Protein 4JHT (pdb70)

GO terms:
  GO:0008198 ferrous iron binding (F, IDA)
  GO:0042245 RNA repair (P, IDA)
  GO:0035515 oxidative RNA demethylase activity (F, IDA)
  GO:0035516 broad specificity oxidative DNA demethylase activity (F, IDA)
  GO:0006307 DNA alkylation repair (P, IDA)
  GO:0005829 cytosol (C, IC)
  GO:0006281 DNA repair (P, IMP)
  GO:0072702 response to methyl methanesulfonate (P, IMP)
  GO:0005515 protein binding (F, IPI)
  GO:0051213 dioxygenase activity (F, IDA)
  GO:0070989 oxidative demethylation (P, IDA)

CATH classification: 2.60.120.590

Organism: Escherichia coli (strain K12) (NCBI:txid83333)

Secondary structure (DSSP, 8-state):
--STTEEEETTTTTTTHHHHHHHHHHHHHHS--B-PBPTTSPBPSSEEEEEESBEEEEETTEEEEESB-TTTSSBPPPPPHHHHHHHHHHHHHTT-TT---SEEEEEEE-TT--EEEE----SS-TTS-EEEEEEES-EEEEE--SSTTSPPEEEEE-TT-EEEE-GGGGG--EEEPPPPP--BTTTBS-EEEEEEE----

Solvent-accessible surface area: 9724 Å² total; per-residue (Å²): 180,64,9,53,36,23,47,50,36,148,143,53,0,85,148,27,0,100,69,0,15,130,22,0,84,78,2,20,88,95,1,54,31,33,94,9,74,38,66,68,54,175,85,29,52,0,6,6,0,0,0,6,126,19,0,24,3,36,79,201,164,26,91,63,32,22,62,68,0,65,96,41,119,138,92,8,10,86,43,19,156,19,0,94,73,2,1,75,110,0,0,71,68,19,54,59,84,120,10,134,26,37,0,0,8,0,7,89,2,53,73,43,3,92,26,90,30,61,47,15,81,66,9,82,57,60,202,14,4,12,0,9,0,2,0,1,7,59,3,69,17,28,6,10,10,87,76,139,100,45,116,68,78,133,25,82,4,85,17,0,2,0,1,0,23,0,46,88,4,9,49,17,46,32,1,11,39,84,6,173,69,40,142,27,95,66,12,100,81,9,2,21,9,0,17,0,12,50,7,32,165

Foldseek 3Di:
DQFVFKDKDALLCVVVQLVVVVVVVVQCVQVNWDFAAALVGHTAQKTKDKAFQWEWHDDPSHIAIDQARPVRRHGRHHDDPSRQVSVQVVCVVSPNNPQDFRMKMKIKAFAQGKWDWDAPDRAPDLQRWKKKAKAWAKWKKWWAFLDPPGDIDIDIHDHNMMMTQHDRSNGITMMIGGGHFDQDPNPGTIMMMMITDRRDD

Sequence (201 aa):
PLAAGAVILRRFAFNAAEQLIRDINDVASQSPFRQMVTPGGYTMSVAMTNCGHHLGWTTTHRQGYLYSPIDPQTNKPWPAMMPQSFHNNLCQRAATAAGYPDFQPDACLINRYYAPGAKLLSSLHQDKDEPDLRAPIVSSVSLGLPAIFQFGGLKRNDPLLKRLLLEHGDVVVWGGESRLFYHGIQPLKAGFHPLTIDCRYNNLTFRQAGK

Nearest PDB structures (foldseek):
  3bkz-assembly1_A  TM=9.898E-01  e=4.745E-41  Esch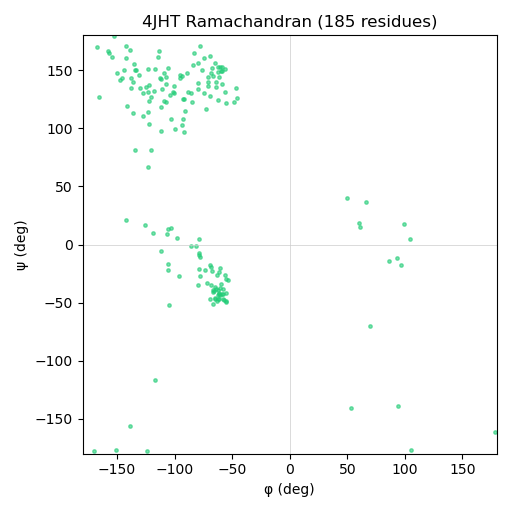erichia coli K-12
  2fdf-assembly1_A  TM=9.921E-01  e=2.508E-40  Escherichia coli K-12
  4zhn-assembly1_A  TM=9.905E-01  e=2.368E-40  Escherichia coli K-12
  4nih-assembly1_A  TM=9.804E-01  e=4.994E-4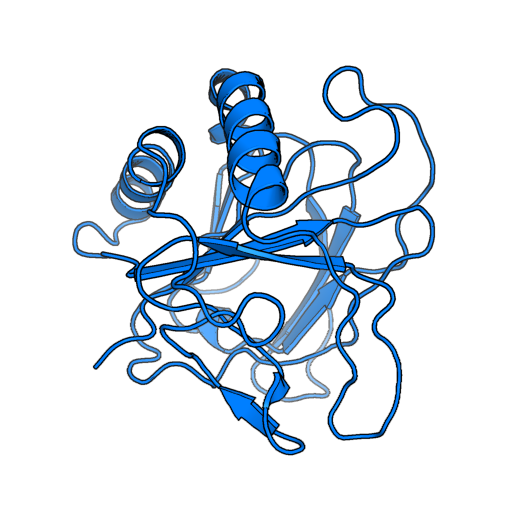0  Escherichia coli
  3khc-assembly1_B  TM=9.883E-01  e=1.766E-39  Escherichia coli K-12

InterPro domains:
  IPR004574 Alkylated DNA repair protein AlkB [PTHR16557] (78-190)
  IPR004574 Al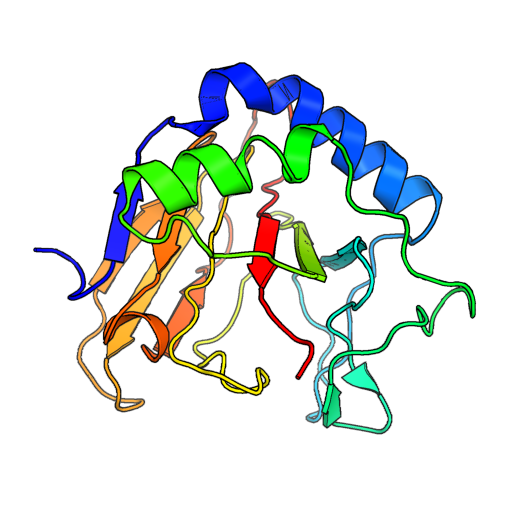kylated DNA repair protein AlkB [TIGR00568] (22-189)
  IPR005123 Oxoglutarate/iron-dependent dioxygenase domain [PS51471] (113-213)
  IPR027450 Alpha-ketoglutarate-dependent dioxygenase AlkB-like [PF13532] (18-210)
  IPR037151 Alpha-ketoglutarate-dependent dioxygenase AlkB-like superfamily [G3DSA:2.60.120.590] (11-216)

Structure (mmCIF, N/CA/C/O backbone):
data_4JHT
#
_entry.id   4JHT
#
_cell.length_a   36.839
_cell.length_b   38.848
_cell.length_c   40.450
_cell.angle_alpha   77.620
_cell.angle_beta   75.010
_cell.angle_gamma   66.100
#
_symmetry.space_group_name_H-M   'P 1'
#
loop_
_entity.id
_entity.type
_entity.pdbx_description
1 polymer 'Alpha-ketoglutarate-dependent dioxygenase AlkB'
2 non-polymer '8-hydroxyquinoline-5-carboxylic acid'
3 non-polymer 'MANGANESE (II) ION'
4 non-polymer 'ACETATE ION'
5 non-polymer 'DIMETHYL SULFOXIDE'
6 water water
#
loop_
_atom_site.group_PDB
_atom_site.id
_atom_site.type_symbol
_atom_site.label_atom_id
_atom_site.label_alt_id
_atom_site.label_comp_id
_atom_site.label_asym_id
_atom_site.label_entity_id
_atom_site.label_seq_id
_atom_site.pdbx_PDB_ins_code
_atom_site.Cartn_x
_atom_site.Cartn_y
_atom_site.Cartn_z
_atom_site.occupancy
_atom_site.B_iso_or_equiv
_atom_site.auth_seq_id
_atom_site.auth_comp_id
_atom_site.auth_asym_id
_atom_site.auth_atom_id
_atom_site.pdbx_PDB_model_num
ATOM 1 N N . PRO A 1 4 ? -4.085 21.165 7.967 1.00 45.55 14 PRO A N 1
ATOM 2 C CA . PRO A 1 4 ? -3.342 19.908 8.141 1.00 46.07 14 PRO A CA 1
ATOM 3 C C . PRO A 1 4 ? -4.276 18.687 8.131 1.00 41.00 14 PRO A C 1
ATOM 4 O O . PRO A 1 4 ? -4.918 18.391 9.142 1.00 44.39 14 PRO A O 1
ATOM 8 N N . LEU A 1 5 ? -4.340 17.994 6.993 1.00 38.34 15 LEU A N 1
ATOM 9 C CA . LEU A 1 5 ? -5.376 16.980 6.753 1.00 35.59 15 LEU A CA 1
ATOM 10 C C . LEU A 1 5 ? -5.290 15.797 7.720 1.00 34.67 15 LEU A C 1
ATOM 11 O O . LEU A 1 5 ? -6.293 15.382 8.313 1.00 30.16 15 LEU A O 1
ATOM 13 N N . ALA A 1 6 ? -4.086 15.262 7.872 1.00 33.71 16 ALA A N 1
ATOM 14 C CA . ALA A 1 6 ? -3.835 14.167 8.802 1.00 28.05 16 ALA A CA 1
ATOM 15 C C . ALA A 1 6 ? -2.478 14.417 9.439 1.00 24.87 16 ALA A C 1
ATOM 16 O O . ALA A 1 6 ? -1.483 14.486 8.732 1.00 25.01 16 ALA A O 1
ATOM 18 N N . ALA A 1 7 ? -2.452 14.568 10.761 1.00 23.68 17 ALA A N 1
ATOM 19 C CA . ALA A 1 7 ? -1.230 14.905 11.493 1.00 22.09 17 ALA A CA 1
ATOM 20 C C . ALA A 1 7 ? -0.129 13.897 11.198 1.00 20.86 17 ALA A C 1
ATOM 21 O O . ALA A 1 7 ? -0.288 12.705 11.455 1.00 21.71 17 ALA A O 1
ATOM 23 N N . GLY A 1 8 ? 0.996 14.367 10.680 1.00 21.35 18 GLY A N 1
ATOM 24 C CA . GLY A 1 8 ? 2.094 13.471 10.365 1.00 21.53 18 GLY A CA 1
ATOM 25 C C . GLY A 1 8 ? 2.124 13.048 8.922 1.00 18.22 18 GLY A C 1
ATOM 26 O O . GLY A 1 8 ? 3.126 12.494 8.448 1.00 19.73 18 GLY A O 1
ATOM 27 N N . ALA A 1 9 ? 1.022 13.207 8.206 1.00 18.26 19 ALA A N 1
ATOM 28 C CA . ALA A 1 9 ? 0.990 12.772 6.815 1.00 17.83 19 ALA A CA 1
ATOM 29 C C . ALA A 1 9 ? 1.451 13.877 5.891 1.00 16.09 19 ALA A C 1
ATOM 30 O O . ALA A 1 9 ? 1.225 15.071 6.155 1.00 18.78 19 ALA A O 1
ATOM 32 N N . VAL A 1 10 ? 2.085 13.480 4.801 1.00 14.61 20 VAL A N 1
ATOM 33 C CA . VAL A 1 10 ? 2.558 14.419 3.801 1.00 15.68 20 VAL A CA 1
ATOM 34 C C . VAL A 1 10 ? 2.028 13.954 2.454 1.00 14.12 20 VAL A C 1
ATOM 35 O O . VAL A 1 10 ? 2.393 12.892 1.954 1.00 14.76 20 VAL A O 1
ATOM 39 N N . ILE A 1 11 ? 1.092 14.703 1.889 1.00 14.14 21 ILE A N 1
ATOM 40 C CA . ILE A 1 11 ? 0.523 14.394 0.594 1.00 14.59 21 ILE A CA 1
ATOM 41 C C . ILE A 1 11 ? 1.315 15.104 -0.489 1.00 12.68 21 ILE A C 1
ATOM 42 O O . ILE A 1 11 ? 1.477 16.315 -0.428 1.00 15.17 21 ILE A O 1
ATOM 47 N N . LEU A 1 12 ? 1.804 14.343 -1.454 1.00 13.20 22 LEU A N 1
ATOM 48 C CA . LEU A 1 12 ? 2.628 14.836 -2.566 1.00 13.68 22 LEU A CA 1
ATOM 49 C C . LEU A 1 12 ? 1.909 14.516 -3.877 1.00 11.75 22 LEU A C 1
ATOM 50 O O . LEU A 1 12 ? 2.139 13.490 -4.513 1.00 11.86 22 LEU A O 1
ATOM 55 N N . ARG A 1 13 ? 0.948 15.355 -4.245 1.00 13.49 23 ARG A N 1
ATOM 56 C CA . ARG A 1 13 ? 0.123 15.079 -5.429 1.00 12.94 23 ARG A CA 1
ATOM 57 C C . ARG A 1 13 ? 1.002 15.087 -6.677 1.00 12.45 23 ARG A C 1
ATOM 58 O O . ARG A 1 13 ? 1.881 15.924 -6.828 1.00 14.21 23 ARG A O 1
ATOM 66 N N . ARG A 1 14 ? 0.774 14.098 -7.531 1.00 12.26 24 ARG A N 1
ATOM 67 C CA . ARG A 1 14 ? 1.484 13.922 -8.800 1.00 13.27 24 ARG A CA 1
ATOM 68 C C . ARG A 1 14 ? 2.989 13.728 -8.668 1.00 13.68 24 ARG A C 1
ATOM 69 O O . ARG A 1 14 ? 3.708 13.806 -9.663 1.00 14.84 24 ARG A O 1
ATOM 77 N N . PHE A 1 15 ? 3.479 13.424 -7.475 1.00 12.06 25 PHE A N 1
ATOM 78 C CA . PHE A 1 15 ? 4.925 13.265 -7.275 1.00 12.78 25 PHE A CA 1
ATOM 79 C C . PHE A 1 15 ? 5.504 12.158 -8.157 1.00 13.35 25 PHE A C 1
ATOM 80 O O . PHE A 1 15 ? 6.659 12.244 -8.596 1.00 15.23 25 PHE A O 1
ATOM 88 N N . ALA A 1 16 ? 4.732 11.116 -8.400 1.00 12.51 26 ALA A N 1
ATOM 89 C CA . ALA A 1 16 ? 5.180 9.953 -9.170 1.00 13.00 26 ALA A CA 1
ATOM 90 C C . ALA A 1 16 ? 4.617 9.983 -10.593 1.00 13.67 26 ALA A C 1
ATOM 91 O O . ALA A 1 16 ? 4.667 8.972 -11.287 1.00 14.69 26 ALA A O 1
ATOM 93 N N . PHE A 1 17 ? 4.076 11.109 -11.043 1.00 13.65 27 PHE A N 1
ATOM 94 C CA . PHE A 1 17 ? 3.450 11.150 -12.361 1.00 14.23 27 PHE A CA 1
ATOM 95 C C . PHE A 1 17 ? 4.462 10.830 -13.462 1.00 16.92 27 PHE A C 1
ATOM 96 O O . PHE A 1 17 ? 4.194 10.017 -14.353 1.00 17.16 27 PHE A O 1
ATOM 104 N N . ASN A 1 18 ? 5.631 11.442 -13.409 1.00 15.79 28 ASN A N 1
ATOM 105 C CA . ASN A 1 18 ? 6.611 11.188 -14.453 1.00 19.24 28 ASN A CA 1
ATOM 106 C C . ASN A 1 18 ? 7.160 9.762 -14.401 1.00 18.56 28 ASN A C 1
ATOM 107 O O . ASN A 1 18 ? 7.442 9.161 -15.449 1.00 21.64 28 ASN A O 1
ATOM 112 N N . ALA A 1 19 ? 7.302 9.212 -13.207 1.00 16.16 29 ALA A N 1
ATOM 113 C CA . ALA A 1 19 ? 7.831 7.855 -13.037 1.00 15.34 29 ALA A CA 1
ATOM 114 C C . ALA A 1 19 ? 6.828 6.747 -13.311 1.00 14.33 29 ALA A C 1
ATOM 115 O O . ALA A 1 19 ? 7.197 5.570 -13.380 1.00 15.08 29 ALA A O 1
ATOM 117 N N . ALA A 1 20 ? 5.558 7.091 -13.496 1.00 14.67 30 ALA A N 1
ATOM 118 C CA . ALA A 1 20 ? 4.501 6.098 -13.475 1.00 14.43 30 ALA A CA 1
ATOM 119 C C . ALA A 1 20 ? 4.638 5.020 -14.540 1.00 14.25 30 ALA A C 1
ATOM 120 O O . ALA A 1 20 ? 4.402 3.846 -14.261 1.00 15.12 30 ALA A O 1
ATOM 122 N N . GLU A 1 21 ? 4.981 5.383 -15.758 1.00 16.12 31 GLU A N 1
ATOM 123 C CA . GLU A 1 21 ? 5.067 4.371 -16.793 1.00 17.95 31 GLU A CA 1
ATOM 124 C C . GLU A 1 21 ? 6.132 3.321 -16.437 1.00 18.10 31 GLU A C 1
ATOM 125 O O . GLU A 1 21 ? 5.909 2.116 -16.593 1.00 16.80 31 GLU A O 1
ATOM 131 N N . GLN A 1 22 ? 7.280 3.757 -15.926 1.00 16.19 32 GLN A N 1
ATOM 132 C CA . GLN A 1 22 ? 8.313 2.816 -15.501 1.00 15.84 32 GLN A CA 1
ATOM 133 C C . GLN A 1 22 ? 7.855 2.000 -14.301 1.00 13.63 32 GLN A C 1
ATOM 134 O O . GLN A 1 22 ? 8.085 0.790 -14.244 1.00 14.65 32 GLN A O 1
ATOM 140 N N . LEU A 1 23 ? 7.180 2.633 -13.349 1.00 13.03 33 LEU A N 1
ATOM 141 C CA . LEU A 1 23 ? 6.701 1.896 -12.197 1.00 12.13 33 LEU A CA 1
ATOM 142 C C . LEU A 1 23 ? 5.765 0.777 -12.625 1.00 13.94 33 LEU A C 1
ATOM 143 O O . LEU A 1 23 ? 5.822 -0.323 -12.102 1.00 12.90 33 LEU A O 1
ATOM 148 N N . ILE A 1 24 ? 4.879 1.067 -13.570 1.00 13.43 34 ILE A N 1
ATOM 149 C CA . ILE A 1 24 ? 3.929 0.069 -14.052 1.00 13.57 34 ILE A CA 1
ATOM 150 C C . ILE A 1 24 ? 4.624 -1.074 -14.795 1.00 14.40 34 ILE A C 1
ATOM 151 O O . ILE A 1 24 ? 4.274 -2.251 -14.630 1.00 15.23 34 ILE A O 1
ATOM 156 N N . ARG A 1 25 ? 5.631 -0.743 -15.571 1.00 14.57 35 ARG A N 1
ATOM 157 C CA . ARG A 1 25 ? 6.428 -1.778 -16.201 1.00 15.71 35 ARG A CA 1
ATOM 158 C C . ARG A 1 25 ? 7.034 -2.698 -15.137 1.00 14.93 35 ARG A C 1
ATOM 159 O O . ARG A 1 25 ? 7.060 -3.923 -15.290 1.00 15.54 35 ARG A O 1
ATOM 167 N N . ASP A 1 26 ? 7.525 -2.112 -14.056 1.00 13.96 36 ASP A N 1
ATOM 168 C CA . ASP A 1 26 ? 8.128 -2.911 -13.001 1.00 13.86 36 ASP A CA 1
ATOM 169 C C . ASP A 1 26 ? 7.097 -3.698 -12.199 1.00 14.04 36 ASP A C 1
ATOM 170 O O . ASP A 1 26 ? 7.390 -4.822 -11.778 1.00 13.79 36 ASP A O 1
ATOM 175 N N . ILE A 1 27 ? 5.896 -3.163 -12.008 1.00 13.01 37 ILE A N 1
ATOM 176 C CA . ILE A 1 27 ? 4.813 -3.958 -11.433 1.00 12.45 37 ILE A CA 1
ATOM 177 C C . ILE A 1 27 ? 4.615 -5.229 -12.276 1.00 13.00 37 ILE A C 1
ATOM 178 O O . ILE A 1 27 ? 4.509 -6.343 -11.755 1.00 13.89 37 ILE A O 1
ATOM 183 N N . ASN A 1 28 ? 4.530 -5.059 -13.587 1.00 14.20 38 ASN A N 1
ATOM 184 C CA . ASN A 1 28 ? 4.294 -6.192 -14.463 1.00 14.64 38 ASN A CA 1
ATOM 185 C C . ASN A 1 28 ? 5.439 -7.179 -14.358 1.00 14.97 38 ASN A C 1
ATOM 186 O O . ASN A 1 28 ? 5.236 -8.394 -14.374 1.00 15.98 38 ASN A O 1
ATOM 191 N N . ASP A 1 29 ? 6.671 -6.693 -14.262 1.00 15.34 39 ASP A N 1
ATOM 192 C CA . ASP A 1 29 ? 7.811 -7.594 -14.125 1.00 15.40 39 ASP A CA 1
ATOM 193 C C . ASP A 1 29 ? 7.743 -8.366 -12.798 1.00 15.84 39 ASP A C 1
ATOM 194 O O . ASP A 1 29 ? 7.956 -9.577 -12.773 1.00 16.34 39 ASP A O 1
ATOM 199 N N . VAL A 1 30 ? 7.459 -7.683 -11.699 1.00 14.92 40 VAL A N 1
ATOM 200 C CA . VAL A 1 30 ? 7.313 -8.347 -10.416 1.00 14.44 40 VAL A CA 1
ATOM 201 C C . VAL A 1 30 ? 6.239 -9.429 -10.488 1.00 14.21 40 VAL A C 1
ATOM 202 O O . VAL A 1 30 ? 6.445 -10.553 -10.042 1.00 15.23 40 VAL A O 1
ATOM 206 N N . ALA A 1 31 ? 5.090 -9.081 -11.047 1.00 14.30 41 ALA A N 1
ATOM 207 C CA . ALA A 1 31 ? 3.952 -9.990 -11.091 1.00 13.82 41 ALA A CA 1
ATOM 208 C C . ALA A 1 31 ? 4.220 -11.187 -11.999 1.00 16.23 41 ALA A C 1
ATOM 209 O O . ALA A 1 31 ? 3.601 -12.236 -11.824 1.00 17.72 41 ALA A O 1
ATOM 211 N N . SER A 1 32 ? 5.142 -11.060 -12.948 1.00 16.35 42 SER A N 1
ATOM 212 C CA . SER A 1 32 ? 5.468 -12.172 -13.825 1.00 19.39 42 SER A CA 1
ATOM 213 C C . SER A 1 32 ? 6.187 -13.265 -13.051 1.00 19.35 42 SER A C 1
ATOM 214 O O . SER A 1 32 ? 6.254 -14.402 -13.504 1.00 21.38 42 SER A O 1
ATOM 217 N N . GLN A 1 33 ? 6.716 -12.925 -11.887 1.00 17.86 43 GLN A N 1
ATOM 218 C CA . GLN A 1 33 ? 7.420 -13.854 -11.031 1.00 18.70 43 GLN A CA 1
ATOM 219 C C . GLN A 1 33 ? 6.592 -14.271 -9.820 1.00 17.97 43 GLN A C 1
ATOM 220 O O . GLN A 1 33 ? 6.442 -15.459 -9.525 1.00 19.74 43 GLN A O 1
ATOM 226 N N . SER A 1 34 ? 6.086 -13.285 -9.094 1.00 16.43 44 SER A N 1
ATOM 227 C CA . SER A 1 34 ? 5.146 -13.510 -7.993 1.00 15.86 44 SER A CA 1
ATOM 228 C C . SER A 1 34 ? 3.803 -12.947 -8.423 1.00 14.35 44 SER A C 1
ATOM 229 O O . SER A 1 34 ? 3.580 -11.754 -8.319 1.00 14.21 44 SER A O 1
ATOM 232 N N . PRO A 1 35 ? 2.905 -13.804 -8.913 1.00 15.20 45 PRO A N 1
ATOM 233 C CA . PRO A 1 35 ? 1.670 -13.274 -9.493 1.00 15.82 45 PRO A CA 1
ATOM 234 C C . PRO A 1 35 ? 0.772 -12.572 -8.476 1.00 14.10 45 PRO A C 1
ATOM 235 O O . PRO A 1 35 ? 0.771 -12.877 -7.279 1.00 16.03 45 PRO A O 1
ATOM 239 N N . PHE A 1 36 ? -0.066 -11.686 -8.983 1.00 14.01 46 PHE A N 1
ATOM 240 C CA . PHE A 1 36 ? -1.155 -11.168 -8.161 1.00 13.81 46 PHE A CA 1
ATOM 241 C C . PHE A 1 36 ? -2.036 -12.310 -7.694 1.00 14.10 46 PHE A C 1
ATOM 242 O O . PHE A 1 36 ? -2.317 -13.224 -8.466 1.00 15.54 46 PHE A O 1
ATOM 250 N N . ARG A 1 37 ? -2.446 -12.279 -6.430 1.00 13.76 47 ARG A N 1
ATOM 251 C CA . ARG A 1 37 ? -3.389 -13.247 -5.915 1.00 14.65 47 ARG A CA 1
ATOM 252 C C . ARG A 1 37 ? -4.293 -12.555 -4.915 1.00 13.43 47 ARG A C 1
ATOM 253 O O . ARG A 1 37 ? -3.927 -11.553 -4.330 1.00 13.47 47 ARG A O 1
ATOM 261 N N . GLN A 1 38 ? -5.513 -13.036 -4.800 1.00 14.64 48 GLN A N 1
ATOM 262 C CA . GLN A 1 38 ? -6.451 -12.529 -3.809 1.00 14.46 48 GLN A CA 1
ATOM 263 C C . GLN A 1 38 ? -6.339 -13.381 -2.578 1.00 15.25 48 GLN A C 1
ATOM 264 O O . GLN A 1 38 ? -6.722 -14.540 -2.591 1.00 16.01 48 GLN A O 1
ATOM 270 N N . MET A 1 39 ? -5.754 -12.803 -1.536 1.00 13.53 49 MET A N 1
ATOM 271 C CA . MET A 1 39 ? -5.516 -13.523 -0.300 1.00 14.36 49 MET A CA 1
ATOM 272 C C . MET A 1 39 ? -6.794 -13.732 0.501 1.00 15.47 49 MET A C 1
ATOM 273 O O . MET A 1 39 ? -7.793 -13.027 0.287 1.00 17.16 49 MET A O 1
ATOM 278 N N . VAL A 1 40 ? -6.760 -14.683 1.411 1.00 15.99 50 VAL A N 1
ATOM 279 C CA . VAL A 1 40 ? -7.879 -14.975 2.258 1.00 17.30 50 VAL A CA 1
ATOM 280 C C . VAL A 1 40 ? -7.620 -14.409 3.640 1.00 25.48 50 VAL A C 1
ATOM 281 O O . VAL A 1 40 ? -6.575 -14.661 4.245 1.00 25.43 50 VAL A O 1
ATOM 285 N N . THR A 1 41 ? -8.582 -13.654 4.147 1.00 21.99 51 THR A N 1
ATOM 286 C CA . THR A 1 41 ? -8.445 -13.056 5.469 1.00 29.39 51 THR A CA 1
ATOM 287 C C . THR A 1 41 ? -8.509 -14.127 6.546 1.00 32.37 51 THR A C 1
ATOM 288 O O . THR A 1 41 ? -8.979 -15.234 6.300 1.00 28.85 51 THR A O 1
ATOM 292 N N . PRO A 1 42 ? -8.040 -13.805 7.758 1.00 32.67 52 PRO A N 1
ATOM 293 C CA . PRO A 1 42 ? -8.170 -14.756 8.867 1.00 39.17 52 PRO A CA 1
ATOM 294 C C . PRO A 1 42 ? -9.613 -15.225 9.076 1.00 39.12 52 PRO A C 1
ATOM 295 O O . PRO A 1 42 ? -9.838 -16.349 9.520 1.00 46.77 52 PRO A O 1
ATOM 299 N N . GLY A 1 43 ? -10.576 -14.369 8.753 1.00 34.25 53 GLY A N 1
ATOM 300 C CA . GLY A 1 43 ? -11.982 -14.713 8.895 1.00 34.59 53 GLY A CA 1
ATOM 301 C C . GLY A 1 43 ? -12.557 -15.595 7.796 1.00 32.93 53 GLY A C 1
ATOM 302 O O . GLY A 1 43 ? -13.703 -16.036 7.885 1.00 35.41 53 GLY A O 1
ATOM 303 N N . GLY A 1 44 ? -11.782 -15.840 6.745 1.00 27.22 54 GLY A N 1
ATOM 304 C CA . GLY A 1 44 ? -12.198 -16.767 5.704 1.00 24.98 54 GLY A CA 1
ATOM 305 C C . GLY A 1 44 ? -12.673 -16.115 4.419 1.00 21.29 54 GLY A C 1
ATOM 306 O O . GLY A 1 44 ? -13.159 -16.812 3.530 1.00 22.92 54 GLY A O 1
ATOM 307 N N . TYR A 1 45 ? -12.576 -14.797 4.321 1.00 22.14 55 TYR A N 1
ATOM 308 C CA . TYR A 1 45 ? -13.069 -14.105 3.135 1.00 21.80 55 TYR A CA 1
ATOM 309 C C . TYR A 1 45 ? -11.971 -13.854 2.124 1.00 18.84 55 TYR A C 1
ATOM 310 O O . TYR A 1 45 ? -10.847 -13.533 2.479 1.00 20.82 55 TYR A O 1
ATOM 319 N N . THR A 1 46 ? -12.301 -13.956 0.844 1.00 17.75 56 THR A N 1
ATOM 320 C CA . THR A 1 46 ? -11.338 -13.680 -0.191 1.00 16.74 56 THR A CA 1
ATOM 321 C C . THR A 1 46 ? -11.349 -12.178 -0.439 1.00 17.41 56 THR A C 1
ATOM 322 O O . THR A 1 46 ? -12.421 -11.610 -0.714 1.00 18.99 56 THR A O 1
ATOM 326 N N . MET A 1 47 ? -10.203 -11.540 -0.294 1.00 14.95 57 MET A N 1
ATOM 327 C CA . MET A 1 47 ? -10.104 -10.113 -0.517 1.00 15.82 57 MET A CA 1
ATOM 328 C C . MET A 1 47 ? -10.463 -9.781 -1.955 1.00 16.11 57 MET A C 1
ATOM 329 O O . MET A 1 47 ? -10.122 -10.513 -2.886 1.00 17.56 57 MET A O 1
ATOM 334 N N . SER A 1 48 ? -11.120 -8.636 -2.149 1.00 14.05 58 SER A N 1
ATOM 335 C CA . SER A 1 48 ? -11.402 -8.170 -3.509 1.00 14.77 58 SER A CA 1
ATOM 336 C C . SER A 1 48 ? -10.178 -7.541 -4.156 1.00 14.16 58 SER A C 1
ATOM 337 O O . SER A 1 48 ? -10.041 -7.539 -5.369 1.00 15.89 58 SER A O 1
ATOM 340 N N . VAL A 1 49 ? -9.274 -7.001 -3.344 1.00 12.88 59 VAL A N 1
ATOM 341 C CA . VAL A 1 49 ? -8.011 -6.471 -3.843 1.00 12.74 59 VAL A CA 1
ATOM 342 C C . VAL A 1 49 ? -7.034 -7.610 -4.079 1.00 12.79 59 VAL A C 1
ATOM 343 O O . VAL A 1 49 ? -6.928 -8.514 -3.250 1.00 15.18 59 VAL A O 1
ATOM 347 N N . ALA A 1 50 ? -6.368 -7.597 -5.222 1.00 12.07 60 ALA A N 1
ATOM 348 C CA . ALA A 1 50 ? -5.329 -8.608 -5.505 1.00 12.55 60 ALA A CA 1
ATOM 349 C C . ALA A 1 50 ? -3.971 -8.033 -5.129 1.00 11.62 60 ALA A C 1
ATOM 350 O O . ALA A 1 50 ? -3.763 -6.821 -5.248 1.00 12.31 60 ALA A O 1
ATOM 352 N N . MET A 1 51 ? -3.056 -8.875 -4.643 1.00 11.71 61 MET A N 1
ATOM 353 C CA . MET A 1 51 ? -1.784 -8.403 -4.107 1.00 11.47 61 MET A CA 1
ATOM 354 C C . MET A 1 51 ? -0.609 -9.235 -4.580 1.00 11.35 61 MET A C 1
ATOM 355 O O . MET A 1 51 ? -0.744 -10.415 -4.915 1.00 12.39 61 MET A O 1
ATOM 360 N N . THR A 1 52 ? 0.544 -8.596 -4.562 1.00 10.94 62 THR A N 1
ATOM 361 C CA . THR A 1 52 ? 1.820 -9.293 -4.592 1.00 11.66 62 THR A CA 1
ATOM 362 C C . THR A 1 52 ? 2.826 -8.405 -3.853 1.00 11.19 62 THR A C 1
ATOM 363 O O . THR A 1 52 ? 2.438 -7.365 -3.299 1.00 10.77 62 THR A O 1
ATOM 367 N N . ASN A 1 53 ? 4.091 -8.796 -3.798 1.00 11.65 63 ASN A N 1
ATOM 368 C CA . ASN A 1 53 ? 5.115 -8.019 -3.112 1.00 11.05 63 ASN A CA 1
ATOM 369 C C . ASN A 1 53 ? 6.416 -8.060 -3.864 1.00 11.69 63 ASN A C 1
ATOM 370 O O . ASN A 1 53 ? 6.691 -9.014 -4.609 1.00 12.33 63 ASN A O 1
ATOM 375 N N . CYS A 1 54 ? 7.276 -7.097 -3.564 1.00 12.21 64 CYS A N 1
ATOM 376 C CA . CYS A 1 54 ? 8.676 -7.187 -3.910 1.00 12.49 64 CYS A CA 1
ATOM 377 C C . CYS A 1 54 ? 9.486 -6.658 -2.737 1.00 12.94 64 CYS A C 1
ATOM 378 O O . CYS A 1 54 ? 8.964 -5.985 -1.844 1.00 14.26 64 CYS A O 1
ATOM 381 N N . GLY A 1 55 ? 10.780 -6.902 -2.782 1.00 14.24 65 GLY A N 1
ATOM 382 C CA . GLY A 1 55 ? 11.659 -6.595 -1.671 1.00 14.79 65 GLY A CA 1
ATOM 383 C C . GLY A 1 55 ? 12.066 -7.849 -0.926 1.00 16.18 65 GLY A C 1
ATOM 384 O O . GLY A 1 55 ? 11.712 -8.976 -1.312 1.00 18.15 65 GLY A O 1
ATOM 385 N N . HIS A 1 56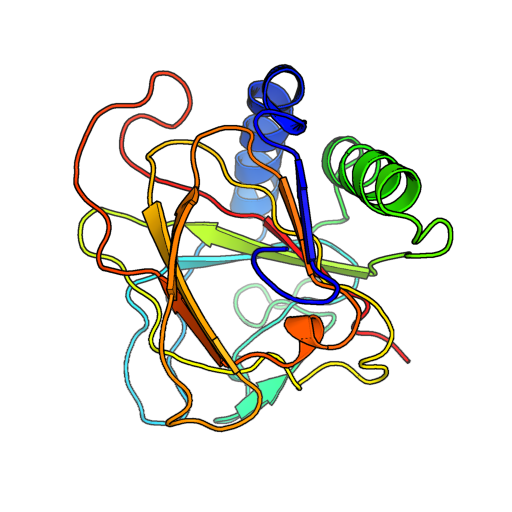 ? 12.820 -7.677 0.146 1.00 16.79 66 HIS A N 1
ATOM 386 C CA A HIS A 1 56 ? 13.256 -8.810 0.945 0.70 18.12 66 HIS A CA 1
ATOM 387 C CA B HIS A 1 56 ? 13.263 -8.804 0.948 0.30 18.45 66 HIS A CA 1
ATOM 388 C C . HIS A 1 56 ? 12.088 -9.487 1.646 1.00 18.05 66 HIS A C 1
ATOM 389 O O . HIS A 1 56 ? 12.090 -10.697 1.836 1.00 21.23 66 HIS A O 1
ATOM 402 N N . LEU A 1 57 ? 11.111 -8.705 2.057 1.00 16.72 67 LEU A N 1
ATOM 403 C CA . LEU A 1 57 ? 9.961 -9.219 2.781 1.00 17.08 67 LEU A CA 1
ATOM 404 C C . LEU A 1 57 ? 8.694 -8.842 2.042 1.00 15.79 67 LEU A C 1
ATOM 405 O O . LEU A 1 57 ? 8.638 -7.824 1.359 1.00 17.32 67 LEU A O 1
ATOM 410 N N . GLY A 1 58 ? 7.684 -9.678 2.204 1.00 14.52 68 GLY A N 1
ATOM 411 C CA . GLY A 1 58 ? 6.400 -9.481 1.601 1.00 14.23 68 GLY A CA 1
ATOM 412 C C . GLY A 1 58 ? 5.310 -9.769 2.599 1.00 13.59 68 GLY A C 1
ATOM 413 O O . GLY A 1 58 ? 5.376 -10.684 3.377 1.00 15.89 68 GLY A O 1
ATOM 414 N N . TRP A 1 59 ? 4.283 -8.927 2.553 1.00 13.93 69 TRP A N 1
ATOM 415 C CA . TRP A 1 59 ? 3.122 -9.052 3.423 1.00 14.90 69 TRP A CA 1
ATOM 416 C C . TRP A 1 59 ? 2.243 -10.185 2.909 1.00 13.87 69 TRP A C 1
ATOM 417 O O . TRP A 1 59 ? 1.915 -10.207 1.716 1.00 15.61 69 TRP A O 1
ATOM 428 N N A THR A 1 60 ? 1.804 -11.067 3.782 0.50 15.10 70 THR A N 1
ATOM 429 N N B THR A 1 60 ? 1.846 -11.074 3.810 0.50 15.14 70 THR A N 1
ATOM 430 C CA A THR A 1 60 ? 0.999 -12.174 3.308 0.50 15.61 70 THR A CA 1
ATOM 431 C CA B THR A 1 60 ? 1.001 -12.206 3.457 0.50 15.70 70 THR A CA 1
ATOM 432 C C A THR A 1 60 ? 0.260 -12.863 4.443 0.50 20.48 70 THR A C 1
ATOM 433 C C B THR A 1 60 ? -0.012 -12.562 4.507 0.50 19.79 70 THR A C 1
ATOM 434 O O A THR A 1 60 ? 0.691 -12.812 5.597 0.50 16.04 70 THR A O 1
ATOM 435 O O B THR A 1 60 ? -0.065 -11.967 5.602 0.50 17.44 70 THR A O 1
ATOM 442 N N . THR A 1 61 ? -0.857 -13.511 4.096 1.00 23.40 71 THR A N 1
ATOM 443 C CA . THR A 1 61 ? -1.502 -14.494 4.966 1.00 29.56 71 THR A CA 1
ATOM 444 C C . THR A 1 61 ? -0.542 -15.661 5.158 1.00 28.51 71 THR A C 1
ATOM 445 O O . THR A 1 61 ? 0.260 -15.977 4.266 1.00 29.01 71 THR A O 1
ATOM 449 N N . HIS A 1 62 ? -0.613 -16.287 6.324 1.00 29.25 72 HIS A N 1
ATOM 450 C CA . HIS A 1 62 ? 0.110 -17.515 6.598 1.00 31.04 72 HIS A CA 1
ATOM 451 C C . HIS A 1 62 ? -0.505 -18.072 7.867 1.00 32.39 72 HIS A C 1
ATOM 452 O O . HIS A 1 62 ? -0.642 -17.347 8.857 1.00 32.59 72 HIS A O 1
ATOM 459 N N . ARG A 1 63 ? -0.921 -19.334 7.825 1.00 28.27 73 ARG A N 1
ATOM 460 C CA . ARG A 1 63 ? -1.473 -20.000 8.999 1.00 29.16 73 ARG A CA 1
ATOM 461 C C . ARG A 1 63 ? -2.567 -19.201 9.717 1.00 32.21 73 ARG A C 1
ATOM 462 O O . ARG A 1 63 ? -2.610 -19.183 10.948 1.00 39.04 73 ARG A O 1
ATOM 470 N N . GLN A 1 64 ? -3.445 -18.553 8.957 1.00 31.73 74 GLN A N 1
ATOM 471 C CA . GLN A 1 64 ? -4.591 -17.849 9.533 1.00 32.52 74 GLN A CA 1
ATOM 472 C C . GLN A 1 64 ? -4.159 -16.652 10.380 1.00 36.05 74 GLN A C 1
ATOM 473 O O . GLN A 1 64 ? -4.748 -16.366 11.430 1.00 36.06 74 GLN A O 1
ATOM 479 N N . GLY A 1 65 ? -3.107 -15.982 9.923 1.00 33.40 75 GLY A N 1
ATOM 480 C CA . GLY A 1 65 ? -2.680 -14.713 10.481 1.00 35.61 75 GLY A CA 1
ATOM 481 C C . GLY A 1 65 ? -1.972 -13.934 9.392 1.00 37.57 75 GLY A C 1
ATOM 482 O O . GLY A 1 65 ? -1.850 -14.429 8.265 1.00 35.13 75 GLY A O 1
ATOM 483 N N . TYR A 1 66 ? -1.512 -12.724 9.714 1.00 31.16 76 TYR A N 1
ATOM 484 C CA . TYR A 1 66 ? -0.736 -11.913 8.777 1.00 27.49 76 TYR A CA 1
ATOM 485 C C . TYR A 1 66 ? 0.701 -11.839 9.236 1.00 23.16 76 TYR A C 1
ATOM 486 O O . TYR A 1 66 ? 0.985 -11.848 10.435 1.00 27.01 76 TYR A O 1
ATOM 495 N N . LEU A 1 67 ? 1.615 -11.756 8.285 1.00 23.18 77 LEU A N 1
ATOM 496 C CA . LEU A 1 67 ? 3.009 -11.576 8.636 1.00 25.28 77 LEU A CA 1
ATOM 497 C C . LEU A 1 67 ? 3.818 -11.213 7.424 1.00 21.22 77 LEU A C 1
ATOM 498 O O . LEU A 1 67 ? 3.337 -11.231 6.290 1.00 23.31 77 LEU A O 1
ATOM 503 N N . TYR A 1 68 ? 5.054 -10.829 7.676 1.00 18.63 78 TYR A N 1
ATOM 504 C CA . TYR A 1 68 ? 5.986 -10.564 6.616 1.00 18.22 78 TYR A CA 1
ATOM 505 C C . TYR A 1 68 ? 6.886 -11.774 6.469 1.00 20.78 78 TYR A C 1
ATOM 506 O O . TYR A 1 68 ? 7.442 -12.271 7.449 1.00 21.46 78 TYR A O 1
ATOM 515 N N . SER A 1 69 ? 7.037 -12.242 5.240 1.00 18.92 79 SER A N 1
ATOM 516 C CA . SER A 1 69 ? 7.828 -13.428 4.965 1.00 19.91 79 SER A CA 1
ATOM 517 C C . SER A 1 69 ? 8.803 -13.151 3.835 1.00 19.16 79 SER A C 1
ATOM 518 O O . SER A 1 69 ? 8.487 -12.447 2.906 1.00 16.93 79 SER A O 1
ATOM 521 N N . PRO A 1 70 ? 9.994 -13.755 3.894 1.00 20.27 80 PRO A N 1
ATOM 522 C CA . PRO A 1 70 ? 10.942 -13.586 2.785 1.00 20.06 80 PRO A CA 1
ATOM 523 C C . PRO A 1 70 ? 10.591 -14.468 1.582 1.00 22.53 80 PRO A C 1
ATOM 524 O O . PRO A 1 70 ? 11.134 -14.262 0.494 1.00 25.07 80 PRO A O 1
ATOM 528 N N . ILE A 1 71 ? 9.653 -15.390 1.776 1.00 18.34 81 ILE A N 1
ATOM 529 C CA . ILE A 1 71 ? 9.289 -16.363 0.738 1.00 19.44 81 ILE A CA 1
ATOM 530 C C . ILE A 1 71 ? 7.827 -16.171 0.347 1.00 18.35 81 ILE A C 1
ATOM 531 O O . ILE A 1 71 ? 6.944 -16.000 1.204 1.00 19.52 81 ILE A O 1
ATOM 536 N N . ASP A 1 72 ? 7.561 -16.115 -0.949 1.00 16.33 82 ASP A N 1
ATOM 537 C CA . ASP A 1 72 ? 6.185 -16.090 -1.454 1.00 16.02 82 ASP A CA 1
ATOM 538 C C . ASP A 1 72 ? 5.559 -17.465 -1.292 1.00 16.24 82 ASP A C 1
ATOM 539 O O . ASP A 1 72 ? 6.033 -18.421 -1.884 1.00 16.79 82 ASP A O 1
ATOM 544 N N . PRO A 1 73 ? 4.494 -17.602 -0.478 1.00 17.96 83 PRO A N 1
ATOM 545 C CA . PRO A 1 73 ? 3.872 -18.923 -0.302 1.00 21.08 83 PRO A CA 1
ATOM 546 C C . PRO A 1 73 ? 3.319 -19.531 -1.585 1.00 18.35 83 PRO A C 1
ATOM 547 O O . PRO A 1 73 ? 3.122 -20.743 -1.642 1.00 21.66 83 PRO A O 1
ATOM 551 N N . GLN A 1 74 ? 3.072 -18.718 -2.602 1.00 17.75 84 GLN A N 1
ATOM 552 C CA . GLN A 1 74 ? 2.514 -19.251 -3.833 1.00 19.10 84 GLN A CA 1
ATOM 553 C C . GLN A 1 74 ? 3.560 -19.907 -4.710 1.00 17.73 84 GLN A C 1
ATOM 554 O O . GLN A 1 74 ? 3.279 -20.867 -5.413 1.00 23.04 84 GLN A O 1
ATOM 560 N N . THR A 1 75 ? 4.767 -19.357 -4.696 1.00 17.92 85 THR A N 1
ATOM 561 C CA . THR A 1 75 ? 5.847 -19.868 -5.535 1.00 17.85 85 THR A CA 1
ATOM 562 C C . THR A 1 75 ? 6.908 -20.657 -4.773 1.00 19.36 85 THR A C 1
ATOM 563 O O . THR A 1 75 ? 7.706 -21.358 -5.386 1.00 19.82 85 THR A O 1
ATOM 567 N N . ASN A 1 76 ? 6.933 -20.513 -3.452 1.00 18.80 86 ASN A N 1
ATOM 568 C CA . ASN A 1 76 ? 7.998 -21.038 -2.604 1.00 19.81 86 ASN A CA 1
ATOM 569 C C . ASN A 1 76 ? 9.398 -20.492 -2.927 1.00 19.73 86 ASN A C 1
ATOM 570 O O . ASN A 1 76 ? 10.415 -21.063 -2.513 1.00 20.83 86 ASN A O 1
ATOM 575 N N . LYS A 1 77 ? 9.421 -19.371 -3.643 1.00 18.54 87 LYS A N 1
ATOM 576 C CA . LYS A 1 77 ? 10.638 -18.623 -3.958 1.00 18.36 87 LYS A CA 1
ATOM 577 C C . LYS A 1 77 ? 10.607 -17.258 -3.294 1.00 17.17 87 LYS A C 1
ATOM 578 O O . LYS A 1 77 ? 9.550 -16.757 -2.909 1.00 16.97 87 LYS A O 1
ATOM 584 N N . PRO A 1 78 ? 11.775 -16.625 -3.167 1.00 17.25 88 PRO A N 1
ATOM 585 C CA . PRO A 1 78 ? 11.778 -15.248 -2.653 1.00 16.44 88 PRO A CA 1
ATOM 586 C C . PRO A 1 78 ? 10.895 -14.360 -3.496 1.00 17.02 88 PRO A C 1
ATOM 587 O O . PRO A 1 78 ? 10.713 -14.575 -4.684 1.00 17.05 88 PRO A O 1
ATOM 591 N N . TRP A 1 79 ? 10.337 -13.334 -2.873 1.00 15.34 89 TRP A N 1
ATOM 592 C CA . TRP A 1 79 ? 9.704 -12.275 -3.631 1.00 14.83 89 TRP A CA 1
ATOM 593 C C . TRP A 1 79 ? 10.740 -11.663 -4.559 1.00 13.86 89 TRP A C 1
ATOM 594 O O . TRP A 1 79 ? 11.911 -11.645 -4.249 1.00 16.25 89 TRP A O 1
ATOM 605 N N . PRO A 1 80 ? 10.301 -11.109 -5.690 1.00 14.05 90 PRO A N 1
ATOM 606 C CA . PRO A 1 80 ? 11.249 -10.419 -6.556 1.00 16.32 90 PRO A CA 1
ATOM 607 C C . PRO A 1 80 ? 11.948 -9.277 -5.840 1.00 14.58 90 PRO A C 1
ATOM 608 O O . PRO A 1 80 ? 11.375 -8.655 -4.939 1.00 15.04 90 PRO A O 1
ATOM 612 N N . ALA A 1 81 ? 13.175 -9.012 -6.241 1.00 15.50 91 ALA A N 1
ATOM 613 C CA . ALA A 1 81 ? 13.918 -7.905 -5.664 1.00 16.00 91 ALA A CA 1
ATOM 614 C C . ALA A 1 81 ? 13.216 -6.578 -5.905 1.00 14.88 91 ALA A C 1
ATOM 615 O O . ALA A 1 81 ? 12.484 -6.390 -6.873 1.00 15.53 91 ALA A O 1
ATOM 617 N N . MET A 1 82 ? 13.448 -5.619 -5.019 1.00 15.36 92 MET A N 1
ATOM 618 C CA A MET A 1 82 ? 12.913 -4.277 -5.156 0.50 13.53 92 MET A CA 1
ATOM 619 C CA B MET A 1 82 ? 12.825 -4.321 -5.216 0.50 16.39 92 MET A CA 1
ATOM 620 C C . MET A 1 82 ? 13.402 -3.643 -6.458 1.00 13.92 92 MET A C 1
ATOM 621 O O . MET A 1 82 ? 14.590 -3.445 -6.596 1.00 16.34 92 MET A O 1
ATOM 630 N N . PRO A 1 83 ? 12.509 -3.275 -7.389 1.00 13.80 93 PRO A N 1
ATOM 631 C CA . PRO A 1 83 ? 12.973 -2.580 -8.598 1.00 15.26 93 PRO A CA 1
ATOM 632 C C . PRO A 1 83 ? 13.684 -1.254 -8.296 1.00 13.19 93 PRO A C 1
ATOM 633 O O . PRO A 1 83 ? 13.307 -0.562 -7.332 1.00 14.19 93 PRO A O 1
ATOM 637 N N . GLN A 1 84 ? 14.630 -0.876 -9.140 1.00 14.32 94 GLN A N 1
ATOM 638 C CA . GLN A 1 84 ? 15.282 0.413 -8.988 1.00 15.36 94 GLN A CA 1
ATOM 639 C C . GLN A 1 84 ? 14.288 1.554 -8.975 1.00 14.51 94 GLN A C 1
ATOM 640 O O . GLN A 1 84 ? 14.408 2.477 -8.160 1.00 14.83 94 GLN A O 1
ATOM 646 N N . SER A 1 85 ? 13.278 1.508 -9.838 1.00 13.82 95 SER A N 1
ATOM 647 C CA . SER A 1 85 ? 12.350 2.627 -9.960 1.00 14.35 95 SER A CA 1
ATOM 648 C C . SER A 1 85 ? 11.606 2.797 -8.659 1.00 13.32 95 SER A C 1
ATOM 649 O O . SER A 1 85 ? 11.302 3.937 -8.250 1.00 13.49 95 SER A O 1
ATOM 652 N N . PHE A 1 86 ? 11.263 1.679 -8.025 1.00 12.98 96 PHE A N 1
ATOM 653 C CA . PHE A 1 86 ? 10.536 1.687 -6.759 1.00 11.73 96 PHE A CA 1
ATOM 654 C C . PHE A 1 86 ? 11.418 2.273 -5.655 1.00 13.29 96 PHE A C 1
ATOM 655 O O . PHE A 1 86 ? 11.021 3.193 -4.922 1.00 13.47 96 PHE A O 1
ATOM 663 N N . HIS A 1 87 ? 12.632 1.752 -5.536 1.00 13.16 97 HIS A N 1
ATOM 664 C CA . HIS A 1 87 ? 13.562 2.202 -4.534 1.00 14.15 97 HIS A CA 1
ATOM 665 C C . HIS A 1 87 ? 13.778 3.705 -4.641 1.00 14.26 97 HIS A C 1
ATOM 666 O O . HIS A 1 87 ? 13.756 4.427 -3.632 1.00 14.30 97 HIS A O 1
ATOM 673 N N . ASN A 1 88 ? 14.055 4.180 -5.850 1.00 13.68 98 ASN A N 1
ATOM 674 C CA A ASN A 1 88 ? 14.390 5.586 -6.051 0.50 15.42 98 ASN A CA 1
ATOM 675 C CA B ASN A 1 88 ? 14.398 5.579 -6.061 0.50 16.12 98 ASN A CA 1
ATOM 676 C C . ASN A 1 88 ? 13.211 6.517 -5.789 1.00 14.55 98 ASN A C 1
ATOM 677 O O . ASN A 1 88 ? 13.384 7.573 -5.181 1.00 15.01 98 ASN A O 1
ATOM 686 N N . LEU A 1 89 ? 12.021 6.148 -6.244 1.00 13.64 99 LEU A N 1
ATOM 687 C CA . LEU A 1 89 ? 10.854 6.996 -6.033 1.00 14.27 99 LEU A CA 1
ATOM 688 C C . LEU A 1 89 ? 10.559 7.093 -4.541 1.00 12.33 99 LEU A C 1
ATOM 689 O O . LEU A 1 89 ? 10.332 8.177 -4.006 1.00 13.68 99 LEU A O 1
ATOM 694 N N . CYS A 1 90 ? 10.558 5.952 -3.852 1.00 13.25 100 CYS A N 1
ATOM 695 C CA . CYS A 1 90 ? 10.296 5.930 -2.421 1.00 12.68 100 CYS A CA 1
ATOM 696 C C . CYS A 1 90 ? 11.293 6.810 -1.680 1.00 14.64 100 CYS A C 1
ATOM 697 O O . CYS A 1 90 ? 10.909 7.605 -0.811 1.00 15.02 100 CYS A O 1
ATOM 700 N N . GLN A 1 91 ? 12.567 6.687 -1.996 1.00 14.35 101 GLN A N 1
ATOM 701 C CA . GLN A 1 91 ? 13.541 7.473 -1.277 1.00 15.21 101 GLN A CA 1
ATOM 702 C C . GLN A 1 91 ? 13.372 8.970 -1.538 1.00 14.68 101 GLN A C 1
ATOM 703 O O . GLN A 1 91 ? 13.545 9.792 -0.625 1.00 15.72 101 GLN A O 1
ATOM 709 N N . ARG A 1 92 ? 13.081 9.352 -2.780 1.00 14.57 102 ARG A N 1
ATOM 710 C CA . ARG A 1 92 ? 12.853 10.766 -3.064 1.00 15.16 102 ARG A CA 1
ATOM 711 C C . ARG A 1 92 ? 11.658 11.302 -2.282 1.00 14.61 102 ARG A C 1
ATOM 712 O O . ARG A 1 92 ? 11.725 12.406 -1.728 1.00 14.65 102 ARG A O 1
ATOM 720 N N . ALA A 1 93 ? 10.586 10.531 -2.205 1.00 12.92 103 ALA A N 1
ATOM 721 C CA . ALA A 1 93 ? 9.396 10.985 -1.501 1.00 13.02 103 ALA A CA 1
ATOM 722 C C . ALA A 1 93 ? 9.642 11.058 -0.002 1.00 13.18 103 ALA A C 1
ATOM 723 O O . ALA A 1 93 ? 9.313 12.047 0.655 1.00 13.94 103 ALA A O 1
ATOM 725 N N . ALA A 1 94 ? 10.232 10.011 0.563 1.00 14.35 104 ALA A N 1
ATOM 726 C CA . ALA A 1 94 ? 10.459 9.966 1.985 1.00 15.11 104 ALA A CA 1
ATOM 727 C C . ALA A 1 94 ? 11.381 11.100 2.384 1.00 14.40 104 ALA A C 1
ATOM 728 O O . ALA A 1 94 ? 11.191 11.763 3.398 1.00 16.00 104 ALA A O 1
ATOM 730 N N . THR A 1 95 ? 12.423 11.324 1.605 1.00 15.58 105 THR A N 1
ATOM 731 C CA . THR A 1 95 ? 13.355 12.398 1.901 1.00 18.26 105 THR A CA 1
ATOM 732 C C . THR A 1 95 ? 12.659 13.770 1.853 1.00 16.12 105 THR A C 1
ATOM 733 O O .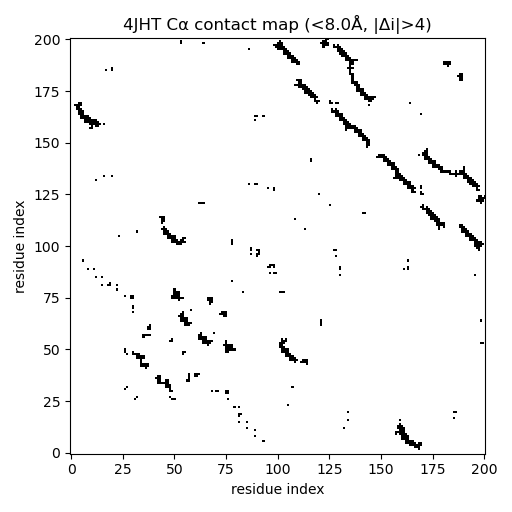 THR A 1 95 ? 12.832 14.600 2.758 1.00 17.80 105 THR A O 1
ATOM 737 N N . ALA A 1 96 ? 11.877 14.007 0.814 1.00 16.00 106 ALA A N 1
ATOM 738 C CA . ALA A 1 96 ? 11.159 15.274 0.715 1.00 17.43 106 ALA A CA 1
ATOM 739 C C . ALA A 1 96 ? 10.261 15.475 1.928 1.00 15.78 106 ALA A C 1
ATOM 740 O O . ALA A 1 96 ? 10.143 16.592 2.416 1.00 17.83 106 ALA A O 1
ATOM 742 N N . ALA A 1 97 ? 9.640 14.416 2.414 1.00 15.60 107 ALA A N 1
ATOM 743 C CA . ALA A 1 97 ? 8.735 14.499 3.558 1.00 17.28 107 ALA A CA 1
ATOM 744 C C . ALA A 1 97 ? 9.418 14.501 4.917 1.00 19.76 107 ALA A C 1
ATOM 745 O O . ALA A 1 97 ? 8.744 14.618 5.948 1.00 22.66 107 ALA A O 1
ATOM 747 N N . GLY A 1 98 ? 10.739 14.396 4.957 1.00 18.37 108 GLY A N 1
ATOM 748 C CA . GLY A 1 98 ? 11.448 14.491 6.222 1.00 20.82 108 GLY A CA 1
ATOM 749 C C . GLY A 1 98 ? 11.861 13.184 6.885 1.00 19.20 108 GLY A C 1
ATOM 750 O O . GLY A 1 98 ? 12.177 13.172 8.075 1.00 20.03 108 GLY A O 1
ATOM 751 N N . TYR A 1 99 ? 11.878 12.103 6.103 1.00 18.16 109 TYR A N 1
ATOM 752 C CA . TYR A 1 99 ?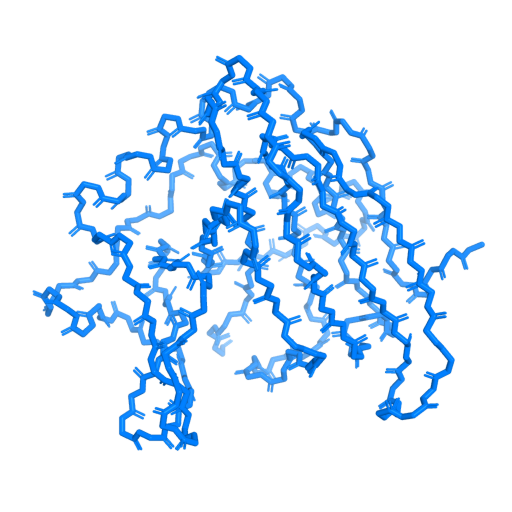 12.280 10.774 6.570 1.00 19.67 109 TYR A CA 1
ATOM 753 C C . TYR A 1 99 ? 13.430 10.267 5.711 1.00 18.41 109 TYR A C 1
ATOM 754 O O . TYR A 1 99 ? 13.285 9.301 4.970 1.00 17.73 109 TYR A O 1
ATOM 763 N N . PRO A 1 100 ? 14.588 10.926 5.808 1.00 18.29 110 PRO A N 1
ATOM 764 C CA . PRO A 1 100 ? 15.702 10.599 4.913 1.00 20.66 110 PRO A CA 1
ATOM 765 C C . PRO A 1 100 ? 16.309 9.228 5.150 1.00 21.88 110 PRO A C 1
ATOM 766 O O . PRO A 1 100 ? 17.008 8.726 4.260 1.00 22.37 110 PRO A O 1
ATOM 770 N N . ASP A 1 101 ? 16.088 8.639 6.322 1.00 20.14 111 ASP A N 1
ATOM 771 C CA . ASP A 1 101 ? 16.672 7.329 6.622 1.00 19.54 111 ASP A CA 1
ATOM 772 C C . ASP A 1 101 ? 15.707 6.190 6.404 1.00 20.82 111 ASP A C 1
ATOM 773 O O . ASP A 1 101 ? 16.037 5.034 6.693 1.00 23.04 111 ASP A O 1
ATOM 778 N N . PHE A 1 102 ? 14.523 6.474 5.882 1.00 18.09 112 PHE A N 1
ATOM 779 C CA . PHE A 1 102 ? 13.571 5.408 5.624 1.00 18.28 112 PHE A CA 1
ATOM 780 C C . PHE A 1 102 ? 14.149 4.448 4.595 1.00 19.87 112 PHE A C 1
ATOM 781 O O . PHE A 1 102 ? 14.509 4.861 3.497 1.00 20.43 112 PHE A O 1
ATOM 789 N N . GLN A 1 103 ? 14.214 3.166 4.945 1.00 18.22 113 GLN A N 1
ATOM 790 C CA . GLN A 1 103 ? 14.807 2.149 4.085 1.00 19.95 113 GLN A CA 1
ATOM 791 C C . GLN A 1 103 ? 13.882 0.962 4.054 1.00 20.08 113 GLN A C 1
ATOM 792 O O . GLN A 1 103 ? 14.069 0.001 4.783 1.00 20.72 113 GLN A O 1
ATOM 798 N N . PRO A 1 104 ? 12.853 1.032 3.222 1.00 16.42 114 PRO A N 1
ATOM 799 C CA . PRO A 1 104 ? 11.900 -0.065 3.193 1.00 15.38 114 PRO A CA 1
ATOM 800 C C . PRO A 1 104 ? 12.544 -1.331 2.662 1.00 17.53 114 PRO A C 1
ATOM 801 O O . PRO A 1 104 ? 13.429 -1.288 1.798 1.00 20.19 114 PRO A O 1
ATOM 805 N N . ASP A 1 105 ? 12.104 -2.448 3.216 1.00 16.13 115 ASP A N 1
ATOM 806 C CA . ASP A 1 105 ? 12.543 -3.755 2.786 1.00 16.92 115 ASP A CA 1
ATOM 807 C C . ASP A 1 105 ? 11.360 -4.562 2.285 1.00 15.04 115 ASP A C 1
ATOM 808 O O . ASP A 1 105 ? 11.519 -5.744 1.993 1.00 16.73 115 ASP A O 1
ATOM 813 N N . ALA A 1 106 ? 10.207 -3.918 2.126 1.00 14.53 116 ALA A N 1
ATOM 814 C CA . ALA A 1 106 ? 9.011 -4.578 1.642 1.00 14.28 116 ALA A CA 1
ATOM 815 C C . ALA A 1 106 ? 8.205 -3.584 0.837 1.00 12.44 116 ALA A C 1
ATOM 816 O O . ALA A 1 106 ? 8.079 -2.414 1.228 1.00 13.64 116 ALA A O 1
ATOM 818 N N . CYS A 1 107 ? 7.607 -4.033 -0.248 1.00 11.65 117 CYS A N 1
ATOM 819 C CA . CYS A 1 107 ? 6.645 -3.223 -0.966 1.00 12.25 117 CYS A CA 1
ATOM 820 C C . CYS A 1 107 ? 5.472 -4.092 -1.334 1.00 10.47 117 CYS A C 1
ATOM 821 O O . CYS A 1 107 ? 5.624 -5.047 -2.099 1.00 12.75 117 CYS A O 1
ATOM 824 N N . LEU A 1 108 ? 4.331 -3.808 -0.754 1.00 10.47 118 LEU A N 1
ATOM 825 C CA . LEU A 1 108 ? 3.090 -4.487 -1.082 1.00 10.54 118 LEU A CA 1
ATOM 826 C C . LEU A 1 108 ? 2.461 -3.791 -2.265 1.00 10.70 118 LEU A C 1
ATOM 827 O O . LEU A 1 108 ? 2.318 -2.558 -2.271 1.00 12.06 118 LEU A O 1
ATOM 832 N N . ILE A 1 109 ? 2.082 -4.560 -3.269 1.00 10.86 119 ILE A N 1
ATOM 833 C CA . ILE A 1 109 ? 1.502 -4.039 -4.493 1.00 10.11 119 ILE A CA 1
ATOM 834 C C . ILE A 1 109 ? 0.055 -4.484 -4.512 1.00 10.94 119 ILE A C 1
ATOM 835 O O . ILE A 1 109 ? -0.218 -5.691 -4.530 1.00 11.17 119 ILE A O 1
ATOM 840 N N . ASN A 1 110 ? -0.870 -3.532 -4.520 1.00 9.86 120 ASN A N 1
ATOM 841 C CA . ASN A 1 110 ? -2.295 -3.806 -4.557 1.00 10.41 120 ASN A CA 1
ATOM 842 C C . ASN A 1 110 ? -2.837 -3.469 -5.934 1.00 12.18 120 ASN A C 1
ATOM 843 O O . ASN A 1 110 ? -2.491 -2.421 -6.491 1.00 13.11 120 ASN A O 1
ATOM 848 N N . ARG A 1 111 ? -3.709 -4.316 -6.462 1.00 11.66 121 ARG A N 1
ATOM 849 C CA . ARG A 1 111 ? -4.412 -4.072 -7.720 1.00 11.22 121 ARG A CA 1
ATOM 850 C C . ARG A 1 111 ? -5.901 -4.073 -7.441 1.00 11.63 121 ARG A C 1
ATOM 851 O O . ARG A 1 111 ? -6.429 -5.023 -6.846 1.00 12.16 121 ARG A O 1
ATOM 859 N N . TYR A 1 112 ? -6.566 -2.991 -7.863 1.00 11.46 122 TYR A N 1
ATOM 860 C CA A TYR A 1 112 ? -7.995 -2.810 -7.677 0.50 11.15 122 TYR A CA 1
ATOM 861 C CA B TYR A 1 112 ? -7.997 -2.819 -7.682 0.50 10.69 122 TYR A CA 1
ATOM 862 C C . TYR A 1 112 ? -8.700 -2.873 -9.018 1.00 13.81 122 TYR A C 1
ATOM 863 O O . TYR A 1 112 ? -8.475 -2.032 -9.881 1.00 13.06 122 TYR A O 1
ATOM 880 N N . ALA A 1 113 ? -9.531 -3.887 -9.175 1.00 13.71 123 ALA A N 1
ATOM 881 C CA . ALA A 1 113 ? -10.504 -3.931 -10.252 1.00 15.75 123 ALA A CA 1
ATOM 882 C C . ALA A 1 113 ? -11.742 -3.132 -9.809 1.00 14.91 123 ALA A C 1
ATOM 883 O O . ALA A 1 113 ? -11.902 -2.853 -8.621 1.00 14.80 123 ALA A O 1
ATOM 885 N N . PRO A 1 114 ? -12.635 -2.775 -10.748 1.00 17.43 124 PRO A N 1
ATOM 886 C CA . PRO A 1 114 ? -13.886 -2.130 -10.350 1.00 16.32 124 PRO A CA 1
ATOM 887 C C . PRO A 1 114 ? -14.556 -2.856 -9.200 1.00 16.97 124 PRO A C 1
ATOM 888 O O . PRO A 1 114 ? -14.681 -4.097 -9.232 1.00 17.95 124 PRO A O 1
ATOM 892 N N . GLY A 1 115 ? -15.007 -2.087 -8.210 1.00 16.03 125 GLY A N 1
ATOM 893 C CA . GLY A 1 115 ? -15.706 -2.606 -7.054 1.00 18.38 125 GLY A CA 1
ATOM 894 C C . GLY A 1 115 ? -14.803 -3.060 -5.925 1.00 16.61 125 GLY A C 1
ATOM 895 O O . GLY A 1 115 ? -15.286 -3.292 -4.822 1.00 18.56 125 GLY A O 1
ATOM 896 N N . ALA A 1 116 ? -13.512 -3.209 -6.186 1.00 15.87 126 ALA A N 1
ATOM 897 C CA . ALA A 1 116 ? -12.599 -3.661 -5.145 1.00 14.29 126 ALA A CA 1
ATOM 898 C C . ALA A 1 116 ? -12.456 -2.593 -4.075 1.00 15.93 126 ALA A C 1
ATOM 899 O O . ALA A 1 116 ? -12.499 -1.367 -4.358 1.00 15.65 126 ALA A O 1
ATOM 901 N N . LYS A 1 117 ? -12.254 -3.029 -2.842 1.00 15.39 127 LYS A N 1
ATOM 902 C CA . LYS A 1 117 ? -12.244 -2.151 -1.674 1.00 17.74 127 LYS A CA 1
ATOM 903 C C . LYS A 1 117 ? -11.407 -2.789 -0.582 1.00 20.36 127 LYS A C 1
ATOM 904 O O . LYS A 1 117 ? -11.143 -4.006 -0.619 1.00 20.69 127 LYS A O 1
ATOM 909 N N . LEU A 1 118 ? -10.989 -1.971 0.377 1.00 18.49 128 LEU A N 1
ATOM 910 C CA A LEU A 1 118 ? -10.326 -2.448 1.590 0.70 20.92 128 LEU A CA 1
ATOM 911 C CA B LEU A 1 118 ? -10.309 -2.445 1.575 0.30 21.67 128 LEU A CA 1
ATOM 912 C C . LEU A 1 118 ? -11.028 -1.894 2.801 1.00 21.06 128 LEU A C 1
ATOM 913 O O . LEU A 1 118 ? -11.160 -0.666 2.953 1.00 19.30 128 LEU A O 1
ATOM 922 N N . SER A 1 119 ? -11.492 -2.779 3.669 1.00 22.59 129 SER A N 1
ATOM 923 C CA A SER A 1 119 ? -12.178 -2.360 4.878 0.50 22.52 129 SER A CA 1
ATOM 924 C CA B SER A 1 119 ? -12.179 -2.361 4.877 0.50 22.51 129 SER A CA 1
ATOM 925 C C . SER A 1 119 ? -11.221 -1.637 5.816 1.00 19.55 129 SER A C 1
ATOM 926 O O . SER A 1 119 ? -10.008 -1.827 5.765 1.00 19.14 129 SER A O 1
ATOM 931 N N . LEU A 1 120 ? -11.787 -0.809 6.667 1.00 21.78 130 LEU A N 1
ATOM 932 C CA . LEU A 1 120 ? -11.017 -0.002 7.598 1.00 21.76 130 LEU A CA 1
ATOM 933 C C . LEU A 1 120 ? -10.114 -0.880 8.462 1.00 19.16 130 LEU A C 1
ATOM 934 O O . LEU A 1 120 ? -10.566 -1.878 9.037 1.00 24.08 130 LEU A O 1
ATOM 939 N N . HIS A 1 121 ? -8.844 -0.502 8.554 1.00 20.08 131 HIS A N 1
ATOM 940 C CA . HIS A 1 121 ? -7.875 -1.272 9.331 1.00 20.24 131 HIS A CA 1
ATOM 941 C C . HIS A 1 121 ? -6.711 -0.374 9.720 1.00 21.57 131 HIS A C 1
ATOM 942 O O . HIS A 1 121 ? -6.551 0.724 9.184 1.00 18.70 131 HIS A O 1
ATOM 949 N N . GLN A 1 122 ? -5.898 -0.853 10.659 1.00 20.91 132 GLN A N 1
ATOM 950 C CA . GLN A 1 122 ? -4.594 -0.244 10.941 1.00 19.77 132 GLN A CA 1
ATOM 951 C C . GLN A 1 122 ? -3.478 -1.112 10.403 1.00 20.16 132 GLN A C 1
ATOM 952 O O . GLN A 1 122 ? -3.626 -2.332 10.304 1.00 21.43 132 GLN A O 1
ATOM 958 N N . ASP A 1 123 ? -2.349 -0.492 10.062 1.00 17.65 133 ASP A N 1
ATOM 959 C CA . ASP A 1 123 ? -1.142 -1.248 9.755 1.00 19.11 133 ASP A CA 1
ATOM 960 C C . ASP A 1 123 ? -0.243 -1.249 10.965 1.00 18.51 133 ASP A C 1
ATOM 961 O O . ASP A 1 123 ? 0.453 -0.272 11.247 1.00 21.60 133 ASP A O 1
ATOM 966 N N . LYS A 1 124 ? -0.303 -2.348 11.699 1.00 20.97 134 LYS A N 1
ATOM 967 C CA . LYS A 1 124 ? 0.448 -2.505 12.929 1.00 24.17 134 LYS A CA 1
ATOM 968 C C . LYS A 1 124 ? 1.311 -3.775 12.921 1.00 26.55 134 LYS A C 1
ATOM 969 O O . LYS A 1 124 ? 1.764 -4.215 13.972 1.00 34.65 134 LYS A O 1
ATOM 973 N N . ASP A 1 125 ? 1.544 -4.360 11.748 1.00 27.67 135 ASP A N 1
ATOM 974 C CA . ASP A 1 125 ? 2.322 -5.601 11.661 1.00 30.99 135 ASP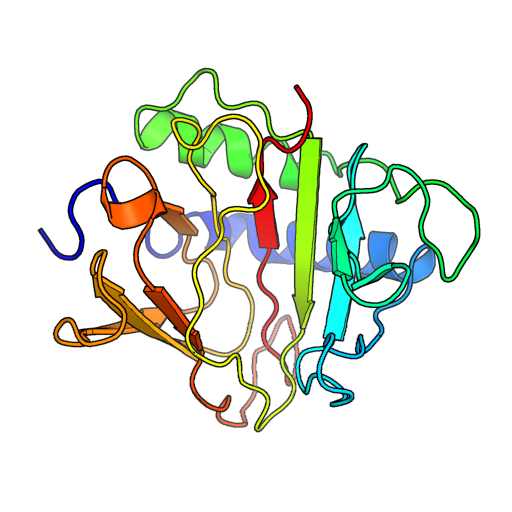 A CA 1
ATOM 975 C C . ASP A 1 125 ? 3.830 -5.344 11.599 1.00 30.46 135 ASP A C 1
ATOM 976 O O . ASP A 1 125 ? 4.615 -6.293 11.541 1.00 32.03 135 ASP A O 1
ATOM 981 N N . GLU A 1 126 ? 4.235 -4.074 11.596 1.00 25.75 136 GLU A N 1
ATOM 982 C CA . GLU A 1 126 ? 5.646 -3.705 11.450 1.00 21.17 136 GLU A CA 1
ATOM 983 C C . GLU A 1 126 ? 6.300 -3.538 12.825 1.00 25.90 136 GLU A C 1
ATOM 984 O O . GLU A 1 126 ? 5.647 -3.089 13.764 1.00 27.03 136 GLU A O 1
ATOM 990 N N . PRO A 1 127 ? 7.589 -3.915 12.964 1.00 24.28 137 PRO A N 1
ATOM 991 C CA . PRO A 1 127 ? 8.296 -3.849 14.253 1.00 27.51 137 PRO A CA 1
ATOM 992 C C . PRO A 1 127 ? 8.495 -2.445 14.825 1.00 26.74 137 PRO A C 1
ATOM 993 O O . PRO A 1 127 ? 8.449 -2.278 16.042 1.00 29.81 137 PRO A O 1
ATOM 997 N N . ASP A 1 128 ? 8.737 -1.457 13.972 1.00 24.52 138 ASP A N 1
ATOM 998 C CA . ASP A 1 128 ? 8.935 -0.092 14.436 1.00 25.10 138 ASP A CA 1
ATOM 999 C C . ASP A 1 128 ? 7.910 0.832 13.781 1.00 21.59 138 ASP A C 1
ATOM 1000 O O . ASP A 1 128 ? 8.026 1.177 12.616 1.00 22.22 138 ASP A O 1
ATOM 1005 N N . LEU A 1 129 ? 6.899 1.222 14.546 1.00 21.95 139 LEU A N 1
ATOM 1006 C CA . LEU A 1 129 ? 5.849 2.080 14.031 1.00 20.73 139 LEU A CA 1
ATOM 1007 C C . LEU A 1 129 ? 6.246 3.561 13.946 1.00 19.77 139 LEU A C 1
ATOM 1008 O O . LEU A 1 129 ? 5.425 4.396 13.546 1.00 22.00 139 LEU A O 1
ATOM 1013 N N . ARG A 1 130 ? 7.506 3.869 14.243 1.00 19.41 140 ARG A N 1
ATOM 1014 C CA . ARG A 1 130 ? 8.066 5.189 13.957 1.00 20.66 140 ARG A CA 1
ATOM 1015 C C . ARG A 1 130 ? 8.454 5.381 12.502 1.00 19.82 140 ARG A C 1
ATOM 1016 O O . ARG A 1 130 ? 8.570 6.517 12.036 1.00 21.49 140 ARG A O 1
ATOM 1024 N N . ALA A 1 131 ? 8.656 4.283 11.780 1.00 18.07 141 ALA A N 1
ATOM 1025 C CA . ALA A 1 131 ? 8.968 4.359 10.368 1.00 18.32 141 ALA A CA 1
ATOM 1026 C C . ALA A 1 131 ? 7.668 4.598 9.633 1.00 14.55 141 ALA A C 1
ATOM 1027 O O . ALA A 1 131 ? 6.660 3.926 9.891 1.00 16.59 141 ALA A O 1
ATOM 1029 N N . PRO A 1 132 ? 7.681 5.466 8.622 1.00 14.20 142 PRO A N 1
ATOM 1030 C CA . PRO A 1 132 ? 6.461 5.793 7.901 1.00 14.41 142 PRO A CA 1
ATOM 1031 C C . PRO A 1 132 ? 6.120 4.675 6.924 1.00 13.81 142 PRO A C 1
ATOM 1032 O O . PRO A 1 132 ? 6.923 3.748 6.688 1.00 14.59 142 PRO A O 1
ATOM 1036 N N . ILE A 1 133 ? 4.935 4.755 6.349 1.00 13.14 143 ILE A N 1
ATOM 1037 C CA . ILE A 1 133 ? 4.612 3.987 5.146 1.00 12.88 143 ILE A CA 1
ATOM 1038 C C . ILE A 1 133 ? 4.462 4.956 3.978 1.00 13.25 143 ILE A C 1
ATOM 1039 O O . ILE A 1 133 ? 3.819 6.011 4.136 1.00 14.92 143 ILE A O 1
ATOM 1044 N N . VAL A 1 134 ? 5.066 4.643 2.828 1.00 11.56 144 VAL A N 1
ATOM 1045 C CA . VAL A 1 134 ? 4.972 5.491 1.641 1.00 11.99 144 VAL A CA 1
ATOM 1046 C C . VAL A 1 134 ? 4.072 4.821 0.642 1.00 10.31 144 VAL A C 1
ATOM 1047 O O . VAL A 1 134 ? 4.301 3.669 0.262 1.00 11.04 144 VAL A O 1
ATOM 1051 N N . SER A 1 135 ? 3.018 5.517 0.253 1.00 10.42 145 SER A N 1
ATOM 1052 C CA A SER A 1 135 ? 2.006 4.988 -0.673 0.50 10.95 145 SER A CA 1
ATOM 1053 C CA B SER A 1 135 ? 2.016 4.986 -0.660 0.50 11.38 145 SER A CA 1
ATOM 1054 C C . SER A 1 135 ? 2.048 5.708 -1.999 1.00 10.76 145 SER A C 1
ATOM 1055 O O . SER A 1 135 ? 2.069 6.937 -2.053 1.00 12.52 145 SER A O 1
ATOM 1060 N N . VAL A 1 136 ? 2.054 4.957 -3.086 1.00 9.29 146 VAL A N 1
ATOM 1061 C CA . VAL A 1 136 ? 2.097 5.502 -4.435 1.00 9.78 146 VAL A CA 1
ATOM 1062 C C . VAL A 1 136 ? 0.880 5.008 -5.207 1.00 9.40 146 VAL A C 1
ATOM 1063 O O . VAL A 1 136 ? 0.676 3.789 -5.325 1.00 10.87 146 VAL A O 1
ATOM 1067 N N . SER A 1 137 ? 0.073 5.917 -5.742 1.00 9.50 147 SER A N 1
ATOM 1068 C CA . SER A 1 137 ? -1.137 5.598 -6.494 1.00 10.52 147 SER A CA 1
ATOM 1069 C C . SER A 1 137 ? -0.916 5.690 -7.984 1.00 10.01 147 SER A C 1
ATOM 1070 O O . SER A 1 137 ? -0.259 6.617 -8.457 1.00 11.08 147 SER A O 1
ATOM 1073 N N . LEU A 1 138 ? -1.436 4.698 -8.720 1.00 9.71 148 LEU A N 1
ATOM 1074 C CA . LEU A 1 138 ? -1.273 4.614 -10.169 1.00 10.59 148 LEU A CA 1
ATOM 1075 C C . LEU A 1 138 ? -2.595 4.195 -10.810 1.00 10.96 148 LEU A C 1
ATOM 1076 O O . LEU A 1 138 ? -3.262 3.281 -10.325 1.00 12.03 148 LEU A O 1
ATOM 1081 N N . GLY A 1 139 ? -2.997 4.857 -11.882 1.00 10.83 149 GLY A N 1
ATOM 1082 C CA . GLY A 1 139 ? -4.140 4.425 -12.645 1.00 11.89 149 GLY A CA 1
ATOM 1083 C C . GLY A 1 139 ? -5.397 5.130 -12.183 1.00 11.49 149 GLY A C 1
ATOM 1084 O O . GLY A 1 139 ? -5.392 6.329 -11.921 1.00 11.90 149 GLY A O 1
ATOM 1085 N N . LEU A 1 140 ? -6.491 4.380 -12.108 1.00 11.20 150 LEU A N 1
ATOM 1086 C CA . LEU A 1 140 ? -7.798 4.937 -11.780 1.00 11.81 150 LEU A CA 1
ATOM 1087 C C . LEU A 1 140 ? -7.812 5.541 -10.390 1.00 11.46 150 LEU A C 1
ATOM 1088 O O . LEU A 1 140 ? -7.108 5.080 -9.496 1.00 11.55 150 LEU A O 1
ATOM 1093 N N . PRO A 1 141 ? -8.623 6.585 -10.201 1.00 12.15 151 PRO A N 1
ATOM 1094 C CA . PRO A 1 141 ? -8.676 7.256 -8.898 1.00 11.82 151 PRO A CA 1
ATOM 1095 C C . PRO A 1 141 ? -9.468 6.450 -7.873 1.00 12.38 151 PRO A C 1
ATOM 1096 O O . PRO A 1 141 ? -10.416 5.728 -8.239 1.00 13.41 151 PRO A O 1
ATOM 1100 N N . ALA A 1 142 ? -9.102 6.591 -6.602 1.00 11.61 152 ALA A N 1
ATOM 1101 C CA . ALA A 1 142 ? -9.799 5.910 -5.499 1.00 11.96 152 ALA A CA 1
ATOM 1102 C C . ALA A 1 142 ? -10.068 6.860 -4.363 1.00 11.36 152 ALA A C 1
ATOM 1103 O O . ALA A 1 142 ? -9.298 7.810 -4.144 1.00 13.20 152 ALA A O 1
ATOM 1105 N N . ILE A 1 143 ? -11.144 6.609 -3.636 1.00 11.80 153 ILE A N 1
ATOM 1106 C CA . ILE A 1 143 ? -11.419 7.361 -2.419 1.00 11.98 153 ILE A CA 1
ATOM 1107 C C . ILE A 1 143 ? -10.796 6.655 -1.238 1.00 13.12 153 ILE A C 1
ATOM 1108 O O . ILE A 1 143 ? -11.142 5.517 -0.909 1.00 14.21 153 ILE A O 1
ATOM 1113 N N . PHE A 1 144 ? -9.824 7.321 -0.635 1.00 12.99 154 PHE A N 1
ATOM 1114 C CA . PHE A 1 144 ? -9.133 6.855 0.562 1.00 13.84 154 PHE A CA 1
ATOM 1115 C C . PHE A 1 144 ? -9.816 7.423 1.788 1.00 14.30 154 PHE A C 1
ATOM 1116 O O . PHE A 1 144 ? -10.035 8.632 1.871 1.00 16.89 154 PHE A O 1
ATOM 1124 N N . GLN A 1 145 ? -10.213 6.569 2.713 1.00 14.82 155 GLN A N 1
ATOM 1125 C CA . GLN A 1 145 ? -10.871 7.036 3.922 1.00 15.62 155 GLN A CA 1
ATOM 1126 C C . GLN A 1 145 ? -9.951 6.794 5.099 1.00 15.86 155 GLN A C 1
ATOM 1127 O O . GLN A 1 145 ? -9.250 5.783 5.155 1.00 17.59 155 GLN A O 1
ATOM 1133 N N . PHE A 1 146 ? -9.937 7.724 6.039 1.00 17.73 156 PHE A N 1
ATOM 1134 C CA . PHE A 1 146 ? -9.107 7.550 7.220 1.00 20.41 156 PHE A CA 1
ATOM 1135 C C . PHE A 1 146 ? -9.739 8.245 8.390 1.00 20.64 156 PHE A C 1
ATOM 1136 O O . PHE A 1 146 ? -10.433 9.258 8.248 1.00 20.62 156 PHE A O 1
ATOM 1144 N N . GLY A 1 147 ? -9.540 7.673 9.565 1.00 21.52 157 GLY A N 1
ATOM 1145 C CA . GLY A 1 147 ? -10.080 8.248 10.773 1.00 24.06 157 GLY A CA 1
ATOM 1146 C C . GLY A 1 147 ? -8.946 8.640 11.691 1.00 28.02 157 GLY A C 1
ATOM 1147 O O . GLY A 1 147 ? -8.106 9.483 11.364 1.00 33.02 157 GLY A O 1
ATOM 1148 N N . GLY A 1 148 ? -8.906 7.992 12.839 1.00 24.43 158 GLY A N 1
ATOM 1149 C CA . GLY A 1 148 ? -7.941 8.334 13.859 1.00 27.26 158 GLY A CA 1
ATOM 1150 C C . GLY A 1 148 ? -7.389 7.079 14.484 1.00 21.97 158 GLY A C 1
ATOM 1151 O O . GLY A 1 148 ? -7.374 6.013 13.868 1.00 22.85 158 GLY A O 1
ATOM 1152 N N . LEU A 1 149 ? -6.911 7.236 15.711 1.00 27.91 159 LEU A N 1
ATOM 1153 C CA . LEU A 1 149 ? -6.284 6.153 16.464 1.00 28.03 159 LEU A CA 1
ATOM 1154 C C . LEU A 1 149 ? -7.316 5.151 16.964 1.00 30.60 159 LEU A C 1
ATOM 1155 O O . LEU A 1 149 ? -6.986 4.006 17.265 1.00 33.38 159 LEU A O 1
ATOM 1160 N N . LYS A 1 150 ? -8.565 5.590 17.055 1.00 29.47 160 LYS A N 1
ATOM 1161 C CA . LYS A 1 150 ? -9.645 4.735 17.533 1.00 33.20 160 LYS A CA 1
ATOM 1162 C C . LYS A 1 150 ? -10.548 4.340 16.373 1.00 33.48 160 LYS A C 1
ATOM 1163 O O . LYS A 1 150 ? -10.793 5.138 15.476 1.00 28.38 160 LYS A O 1
ATOM 1166 N N . ARG A 1 151 ? -11.060 3.115 16.413 1.00 30.33 161 ARG A N 1
ATOM 1167 C CA . ARG A 1 151 ? -11.871 2.580 15.327 1.00 27.64 161 ARG A CA 1
ATOM 1168 C C . ARG A 1 151 ? -13.070 3.471 14.992 1.00 30.75 161 ARG A C 1
ATOM 1169 O O . ARG A 1 151 ? -13.506 3.514 13.839 1.00 32.39 161 ARG A O 1
ATOM 1176 N N . ASN A 1 152 ? -13.589 4.192 15.979 1.00 33.00 162 ASN A N 1
ATOM 1177 C CA . ASN A 1 152 ? -14.793 4.982 15.754 1.00 30.95 162 ASN A CA 1
ATOM 1178 C C . ASN A 1 152 ? -14.531 6.486 15.655 1.00 31.86 162 ASN A C 1
ATOM 1179 O O . ASN A 1 152 ? -15.470 7.284 15.713 1.00 34.07 162 ASN A O 1
ATOM 1181 N N . ASP A 1 153 ? -13.266 6.878 15.503 1.00 29.61 163 ASP A N 1
ATOM 1182 C CA . ASP A 1 153 ? -12.938 8.285 15.282 1.00 37.00 163 ASP A CA 1
ATOM 1183 C C . ASP A 1 153 ? -13.561 8.759 13.966 1.00 30.64 163 ASP A C 1
ATOM 1184 O O . ASP A 1 153 ? -13.778 7.955 13.060 1.00 33.74 163 ASP A O 1
ATOM 1189 N N . PRO A 1 154 ? -13.859 10.067 13.859 1.00 33.34 164 PRO A N 1
ATOM 1190 C CA . PRO A 1 154 ? -14.526 10.584 12.654 1.00 33.31 164 PRO A CA 1
ATOM 1191 C C . PRO A 1 154 ? -13.720 10.338 11.378 1.00 28.85 164 PRO A C 1
ATOM 1192 O O . PRO A 1 154 ? -12.507 10.579 11.354 1.00 31.58 164 PRO A O 1
ATOM 1196 N N A LEU A 1 155 ? -14.389 9.875 10.330 0.50 27.34 165 LEU A N 1
ATOM 1197 N N B LEU A 1 155 ? -14.384 9.850 10.334 0.50 27.28 165 LEU A N 1
ATOM 1198 C CA A LEU A 1 155 ? -13.719 9.593 9.067 0.50 25.33 165 LEU A CA 1
ATOM 1199 C CA B LEU A 1 155 ? -13.715 9.586 9.061 0.50 25.37 165 LEU A CA 1
ATOM 1200 C C A LEU A 1 155 ? -13.633 10.816 8.165 0.50 22.88 165 LEU A C 1
ATOM 1201 C C B LEU A 1 155 ? -13.620 10.829 8.188 0.50 23.04 165 LEU A C 1
ATOM 1202 O O A LEU A 1 155 ? -14.557 11.639 8.113 0.50 23.56 165 LEU A O 1
ATOM 1203 O O B LEU A 1 155 ? -14.523 11.679 8.181 0.50 23.63 165 LEU A O 1
ATOM 1212 N N . LYS A 1 156 ? -12.513 10.916 7.461 1.00 20.18 166 LYS A N 1
ATOM 1213 C CA . LYS A 1 156 ? -12.294 11.930 6.444 1.00 22.78 166 LYS A CA 1
ATOM 1214 C C . LYS A 1 156 ? -11.980 11.174 5.178 1.00 18.69 166 LYS A C 1
ATOM 1215 O O . LYS A 1 156 ? -11.606 10.011 5.227 1.00 18.30 166 LYS A O 1
ATOM 1219 N N . ARG A 1 157 ? -12.123 11.831 4.036 1.00 18.81 167 ARG A N 1
ATOM 1220 C CA . ARG A 1 157 ? -11.928 11.165 2.760 1.00 17.95 167 ARG A CA 1
ATOM 1221 C C . ARG A 1 157 ? -11.167 12.042 1.820 1.00 19.29 167 ARG A C 1
ATOM 1222 O O . ARG A 1 157 ? -11.389 13.257 1.793 1.00 21.82 167 ARG A O 1
ATOM 1230 N N . LEU A 1 158 ? -10.307 11.423 1.023 1.00 17.99 168 LEU A N 1
ATOM 1231 C CA . LEU A 1 158 ? -9.680 12.153 -0.066 1.00 20.62 168 LEU A CA 1
ATOM 1232 C C . LEU A 1 158 ? -9.462 11.262 -1.266 1.00 13.96 168 LEU A C 1
ATOM 1233 O O . LEU A 1 158 ? -9.161 10.082 -1.149 1.00 15.80 168 LEU A O 1
ATOM 1238 N N . LEU A 1 159 ? -9.635 11.855 -2.429 1.00 13.58 169 LEU A N 1
ATOM 1239 C CA . LEU A 1 159 ? -9.365 11.174 -3.673 1.00 11.98 169 LEU A CA 1
ATOM 1240 C C . LEU A 1 159 ? -7.864 11.078 -3.881 1.00 12.71 169 LEU A C 1
ATOM 1241 O O . LEU A 1 159 ? -7.149 12.099 -3.770 1.00 13.21 169 LEU A O 1
ATOM 1246 N N . LEU A 1 160 ? -7.396 9.875 -4.199 1.00 10.32 170 LEU A N 1
ATOM 1247 C CA . LEU A 1 160 ? -6.015 9.663 -4.588 1.00 10.61 170 LEU A CA 1
ATOM 1248 C C . LEU A 1 160 ? -6.003 9.351 -6.058 1.00 10.79 170 LEU A C 1
ATOM 1249 O O . LEU A 1 160 ? -6.692 8.417 -6.520 1.00 11.94 170 LEU A O 1
ATOM 1254 N N . GLU A 1 161 ? -5.242 10.143 -6.808 1.00 11.37 171 GLU A N 1
ATOM 1255 C CA . GLU A 1 161 ? -5.201 10.056 -8.261 1.00 11.32 171 GLU A CA 1
ATOM 1256 C C . GLU A 1 161 ? -3.833 9.592 -8.737 1.00 11.72 171 GLU A C 1
ATOM 1257 O O . GLU A 1 161 ? -2.858 9.544 -7.994 1.00 11.44 171 GLU A O 1
ATOM 1263 N N . HIS A 1 162 ? -3.781 9.226 -10.005 1.00 11.22 172 HIS A N 1
ATOM 1264 C CA . HIS A 1 162 ? -2.572 8.728 -10.655 1.00 11.35 172 HIS A CA 1
ATOM 1265 C C . HIS A 1 162 ? -1.368 9.616 -10.383 1.00 10.40 172 HIS A C 1
ATOM 1266 O O . HIS A 1 162 ? -1.377 10.817 -10.642 1.00 12.26 172 HIS A O 1
ATOM 1273 N N . GLY A 1 163 ? -0.332 9.013 -9.821 1.00 10.17 173 GLY A N 1
ATOM 1274 C CA . GLY A 1 163 ? 0.894 9.720 -9.504 1.00 11.54 173 GLY A CA 1
ATOM 1275 C C . GLY A 1 163 ? 0.970 10.274 -8.090 1.00 11.40 173 GLY A C 1
ATOM 1276 O O . GLY A 1 163 ? 2.034 10.716 -7.676 1.00 11.86 173 GLY A O 1
ATOM 1277 N N . ASP A 1 164 ? -0.128 10.278 -7.356 1.00 10.77 174 ASP A N 1
ATOM 1278 C CA . ASP A 1 164 ? -0.098 10.835 -6.018 1.00 10.09 174 ASP A CA 1
ATOM 1279 C C . ASP A 1 164 ? 0.702 9.924 -5.098 1.00 9.87 174 ASP A C 1
ATOM 1280 O O . ASP A 1 164 ? 0.562 8.705 -5.107 1.00 11.26 174 ASP A O 1
ATOM 1285 N N . VAL A 1 165 ? 1.490 10.545 -4.229 1.00 10.84 175 VAL A N 1
ATOM 1286 C CA . VAL A 1 165 ? 2.227 9.833 -3.203 1.00 9.86 175 VAL A CA 1
ATOM 1287 C C . VAL A 1 165 ? 1.825 10.400 -1.864 1.00 10.79 175 VAL A C 1
ATOM 1288 O O . VAL A 1 165 ? 1.694 11.624 -1.708 1.00 12.40 175 VAL A O 1
ATOM 1292 N N . VAL A 1 166 ? 1.614 9.546 -0.879 1.00 10.40 176 VAL A N 1
ATOM 1293 C CA . VAL A 1 166 ? 1.401 9.992 0.490 1.00 12.01 176 VAL A CA 1
ATOM 1294 C C . VAL A 1 166 ? 2.431 9.338 1.394 1.00 10.97 176 VAL A C 1
ATOM 1295 O O . VAL A 1 166 ? 2.637 8.127 1.318 1.00 11.70 176 VAL A O 1
ATOM 1299 N N . VAL A 1 167 ? 3.082 10.123 2.228 1.00 11.93 177 VAL A N 1
ATOM 1300 C CA . VAL A 1 167 ? 3.994 9.597 3.238 1.00 12.26 177 VAL A CA 1
ATOM 1301 C C . VAL A 1 167 ? 3.265 9.644 4.572 1.00 12.20 177 VAL A C 1
ATOM 1302 O O . VAL A 1 167 ? 2.982 10.727 5.094 1.00 13.86 177 VAL A O 1
ATOM 1306 N N . TRP A 1 168 ? 2.880 8.482 5.084 1.00 13.08 178 TRP A N 1
ATOM 1307 C CA . TRP A 1 168 ? 2.114 8.371 6.310 1.00 14.42 178 TRP A CA 1
ATOM 1308 C C . TRP A 1 168 ? 3.044 8.221 7.488 1.00 15.19 178 TRP A C 1
ATOM 1309 O O . TRP A 1 168 ? 3.534 7.112 7.762 1.00 16.42 178 TRP A O 1
ATOM 1320 N N . GLY A 1 169 ? 3.321 9.323 8.155 1.00 14.91 179 GLY A N 1
ATOM 1321 C CA . GLY A 1 169 ? 4.230 9.314 9.270 1.00 16.45 179 GLY A CA 1
ATOM 1322 C C . GLY A 1 169 ? 3.578 9.868 10.512 1.00 17.64 179 GLY A C 1
ATOM 1323 O O . GLY A 1 169 ? 2.393 10.222 10.519 1.00 17.15 179 GLY A O 1
ATOM 1324 N N . GLY A 1 170 ? 4.354 9.948 11.574 1.00 18.55 180 GLY A N 1
ATOM 1325 C CA . GLY A 1 170 ? 3.854 10.477 12.817 1.00 19.98 180 GLY A CA 1
ATOM 1326 C C . GLY A 1 170 ? 2.588 9.779 13.267 1.00 17.38 180 GLY A C 1
ATOM 1327 O O . GLY A 1 170 ? 2.448 8.572 13.160 1.00 18.11 180 GLY A O 1
ATOM 1328 N N . GLU A 1 171 ? 1.666 10.563 13.797 1.00 21.21 181 GLU A N 1
ATOM 1329 C CA . GLU A 1 171 ? 0.411 10.023 14.311 1.00 21.23 181 GLU A CA 1
ATOM 1330 C C . GLU A 1 171 ? -0.393 9.316 13.227 1.00 19.95 181 GLU A C 1
ATOM 1331 O O . GLU A 1 171 ? -0.998 8.271 13.465 1.00 21.34 181 GLU A O 1
ATOM 1337 N N . SER A 1 172 ? -0.371 9.850 12.013 1.00 17.89 182 SER A N 1
ATOM 1338 C CA . SER A 1 172 ? -1.176 9.299 10.922 1.00 17.72 182 SER A CA 1
ATOM 1339 C C . SER A 1 172 ? -0.796 7.861 10.592 1.00 19.24 182 SER A C 1
ATOM 1340 O O . SER A 1 172 ? -1.597 7.114 10.013 1.00 19.17 182 SER A O 1
ATOM 1343 N N . ARG A 1 173 ? 0.441 7.483 10.925 1.00 19.24 183 ARG A N 1
ATOM 1344 C CA . ARG A 1 173 ? 0.957 6.150 10.676 1.00 18.28 183 ARG A CA 1
ATOM 1345 C C . ARG A 1 173 ? 0.064 5.102 11.333 1.00 19.61 183 ARG A C 1
ATOM 1346 O O . ARG A 1 173 ? -0.024 3.966 10.850 1.00 19.96 183 ARG A O 1
ATOM 1354 N N . LEU A 1 174 ? -0.627 5.488 12.395 1.00 20.83 184 LEU A N 1
ATOM 1355 C CA . LEU A 1 174 ? -1.476 4.569 13.149 1.00 23.85 184 LEU A CA 1
ATOM 1356 C C . LEU A 1 174 ? -2.986 4.780 12.930 1.00 22.08 184 LEU A C 1
ATOM 1357 O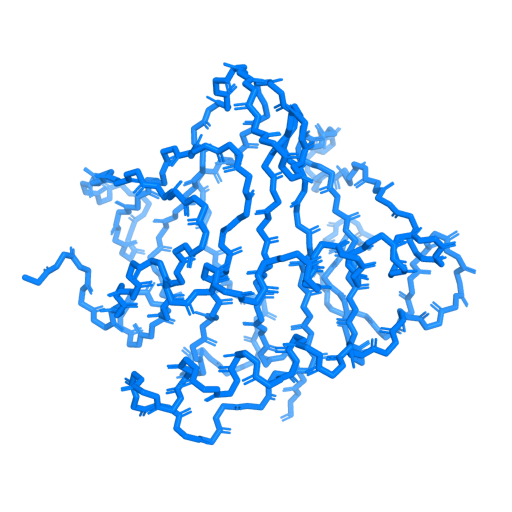 O . LEU A 1 174 ? -3.788 4.185 13.634 1.00 24.39 184 LEU A O 1
ATOM 1362 N N . PHE A 1 175 ? -3.375 5.618 11.977 1.00 21.61 185 PHE A N 1
ATOM 1363 C CA . PHE A 1 175 ? -4.804 5.853 11.756 1.00 19.67 185 PHE A CA 1
ATOM 1364 C C . PHE A 1 175 ? -5.454 4.619 11.137 1.00 17.05 185 PHE A C 1
ATOM 1365 O O . PHE A 1 175 ? -4.856 3.945 10.305 1.00 19.59 185 PHE A O 1
ATOM 1373 N N . TYR A 1 176 ? -6.695 4.344 11.525 1.00 19.63 186 TYR A N 1
ATOM 1374 C CA . TYR A 1 176 ? -7.525 3.444 10.732 1.00 18.45 186 TYR A CA 1
ATOM 1375 C C . TYR A 1 176 ? -7.781 4.044 9.354 1.00 17.13 186 TYR A C 1
ATOM 1376 O O . TYR A 1 176 ? -8.011 5.259 9.243 1.00 19.27 186 TYR A O 1
ATOM 1385 N N . HIS A 1 177 ? -7.741 3.204 8.333 1.00 17.00 187 HIS A N 1
ATOM 1386 C CA . HIS A 1 177 ? -7.896 3.670 6.962 1.00 16.69 187 HIS A CA 1
ATOM 1387 C C . HIS A 1 177 ? -8.377 2.553 6.059 1.00 16.80 187 HIS A C 1
ATOM 1388 O O . HIS A 1 177 ? -8.332 1.362 6.406 1.00 16.65 187 HIS A O 1
ATOM 1395 N N . GLY A 1 178 ? -8.842 2.934 4.877 1.00 16.34 188 GLY A N 1
ATOM 1396 C CA . GLY A 1 178 ? -9.308 1.974 3.900 1.00 17.29 188 GLY A CA 1
ATOM 1397 C C . GLY A 1 178 ? -9.552 2.643 2.563 1.00 15.12 188 GLY A C 1
ATOM 1398 O O . GLY A 1 178 ? -9.290 3.833 2.402 1.00 15.17 188 GLY A O 1
ATOM 1399 N N . ILE A 1 179 ? -10.027 1.857 1.609 1.00 15.20 189 ILE A N 1
ATOM 1400 C CA . ILE A 1 179 ? -10.305 2.309 0.247 1.00 13.64 189 ILE A CA 1
ATOM 1401 C C . ILE A 1 179 ? -11.726 1.923 -0.085 1.00 14.38 189 ILE A C 1
ATOM 1402 O O . ILE A 1 179 ? -12.147 0.778 0.147 1.00 15.66 189 ILE A O 1
ATOM 1407 N N . GLN A 1 180 ? -12.512 2.874 -0.586 1.00 13.58 190 GLN A N 1
ATOM 1408 C CA . GLN A 1 180 ? -13.893 2.626 -0.952 1.00 14.28 190 GLN A CA 1
ATOM 1409 C C . GLN A 1 180 ? -13.973 1.936 -2.328 1.00 13.06 190 GLN A C 1
ATOM 1410 O O . GLN A 1 180 ? -13.069 2.046 -3.121 1.00 13.94 190 GLN A O 1
ATOM 1416 N N . PRO A 1 181 ? -15.057 1.218 -2.595 1.00 14.12 191 PRO A N 1
ATOM 1417 C CA . PRO A 1 181 ? -15.170 0.455 -3.851 1.00 14.90 191 PRO A CA 1
ATOM 1418 C C . PRO A 1 181 ? -14.756 1.246 -5.085 1.00 14.48 191 PRO A C 1
ATOM 1419 O O . PRO A 1 181 ? -15.353 2.299 -5.372 1.00 14.96 191 PRO A O 1
ATOM 1423 N N . LEU A 1 182 ? -13.849 0.700 -5.863 1.00 13.89 192 LEU A N 1
ATOM 1424 C CA . LEU A 1 182 ? -13.283 1.431 -6.982 1.00 13.90 192 LEU A CA 1
ATOM 1425 C C . LEU A 1 182 ? -14.292 1.649 -8.104 1.00 13.55 192 LEU A C 1
ATOM 1426 O O . LEU A 1 182 ? -14.908 0.709 -8.579 1.00 15.09 192 LEU A O 1
ATOM 1431 N N . LYS A 1 183 ? -14.454 2.888 -8.544 1.00 14.67 193 LYS A N 1
ATOM 1432 C CA . LYS A 1 183 ? -15.265 3.187 -9.705 1.00 14.78 193 LYS A CA 1
ATOM 1433 C C . LYS A 1 183 ? -14.578 2.705 -10.988 1.00 15.20 193 LYS A C 1
ATOM 1434 O O . LYS A 1 183 ? -13.372 2.870 -11.156 1.00 15.31 193 LYS A O 1
ATOM 1440 N N . ALA A 1 184 ? -15.332 2.087 -11.881 1.00 16.63 194 ALA A N 1
ATOM 1441 C CA . ALA A 1 184 ? -14.806 1.699 -13.181 1.00 17.82 194 ALA A CA 1
ATOM 1442 C C . ALA A 1 184 ? -14.482 2.922 -14.027 1.00 17.99 194 ALA A C 1
ATOM 1443 O O . ALA A 1 184 ? -15.083 3.976 -13.887 1.00 22.32 194 ALA A O 1
ATOM 1445 N N . GLY A 1 185 ? -13.512 2.761 -14.919 1.00 18.60 195 GLY A N 1
ATOM 1446 C CA . GLY A 1 185 ? -13.208 3.812 -15.859 1.00 19.23 195 GLY A CA 1
ATOM 1447 C C . GLY A 1 185 ? -12.049 3.416 -16.738 1.00 21.39 195 GLY A C 1
ATOM 1448 O O . GLY A 1 185 ? -11.696 2.243 -16.837 1.00 23.87 195 GLY A O 1
ATOM 1449 N N . PHE A 1 186 ? -11.449 4.416 -17.362 1.00 18.27 196 PHE A N 1
ATOM 1450 C CA . PHE A 1 186 ? -10.316 4.194 -18.245 1.00 17.62 196 PHE A CA 1
ATOM 1451 C C . PHE A 1 186 ? -9.151 5.039 -17.800 1.00 17.13 196 PHE A C 1
ATOM 1452 O O . PHE A 1 186 ? -9.325 6.214 -17.432 1.00 18.16 196 PHE A O 1
ATOM 1460 N N . HIS A 1 187 ? -7.970 4.436 -17.766 1.00 15.56 197 HIS A N 1
ATOM 1461 C CA . HIS A 1 187 ? -6.727 5.179 -17.603 1.00 14.55 197 HIS A CA 1
ATOM 1462 C C . HIS A 1 187 ? -5.759 4.738 -18.686 1.00 16.87 197 HIS A C 1
ATOM 1463 O O . HIS A 1 187 ? -5.637 3.555 -18.947 1.00 16.77 197 HIS A O 1
ATOM 1470 N N . PRO A 1 188 ? -5.080 5.683 -19.355 1.00 16.49 198 PRO A N 1
ATOM 1471 C CA . PRO A 1 188 ? -4.237 5.285 -20.495 1.00 18.54 198 PRO A CA 1
ATOM 1472 C C . PRO A 1 188 ? -3.060 4.353 -20.179 1.00 16.35 198 PRO A C 1
ATOM 1473 O O . PRO A 1 188 ? -2.597 3.645 -21.075 1.00 18.45 198 PRO A O 1
ATOM 1477 N N . LEU A 1 189 ? -2.546 4.387 -18.959 1.00 16.26 199 LEU A N 1
ATOM 1478 C CA . LEU A 1 189 ? -1.424 3.531 -18.580 1.00 16.47 199 LEU A CA 1
ATOM 1479 C C . LEU A 1 189 ? -1.784 2.233 -17.879 1.00 17.33 199 LEU A C 1
ATOM 1480 O O . LEU A 1 189 ? -1.016 1.289 -17.952 1.00 20.88 199 LEU A O 1
ATOM 1485 N N . THR A 1 190 ? -2.917 2.174 -17.182 1.00 14.78 200 THR A N 1
ATOM 1486 C CA . THR A 1 190 ? -3.322 0.940 -16.493 1.00 14.90 200 THR A CA 1
ATOM 1487 C C . THR A 1 190 ? -4.554 0.296 -17.107 1.00 15.98 200 THR A C 1
ATOM 1488 O O . THR A 1 190 ? -4.942 -0.812 -16.706 1.00 17.82 200 THR A O 1
ATOM 1492 N N . ILE A 1 191 ? -5.145 0.989 -18.072 1.00 15.80 201 ILE A N 1
ATOM 1493 C CA . ILE A 1 191 ? -6.350 0.572 -18.786 1.00 15.57 201 ILE A CA 1
ATOM 1494 C C . ILE A 1 191 ? -7.612 0.611 -17.918 1.00 14.82 201 ILE A C 1
ATOM 1495 O O . ILE A 1 191 ? -8.473 1.453 -18.145 1.00 19.95 201 ILE A O 1
ATOM 1500 N N . ASP A 1 192 ? -7.737 -0.287 -16.952 1.00 15.29 202 ASP A N 1
ATOM 1501 C CA . ASP A 1 192 ? -9.008 -0.450 -16.241 1.00 15.12 202 ASP A CA 1
ATOM 1502 C C . ASP A 1 192 ? -8.851 -0.742 -14.753 1.00 16.44 202 ASP A C 1
ATOM 1503 O O . ASP A 1 192 ? -9.801 -1.240 -14.129 1.00 17.09 202 ASP A O 1
ATOM 1508 N N . CYS A 1 193 ? -7.702 -0.412 -14.176 1.00 14.41 203 CYS A N 1
ATOM 1509 C CA . CYS A 1 193 ? -7.493 -0.720 -12.773 1.00 12.98 203 CYS A CA 1
ATOM 1510 C C . CYS A 1 193 ? -6.719 0.402 -12.090 1.00 12.43 203 CYS A C 1
ATOM 1511 O O . CYS A 1 193 ? -6.216 1.337 -12.728 1.00 12.28 203 CYS A O 1
ATOM 1514 N N . ARG A 1 194 ? -6.651 0.292 -10.778 1.00 10.97 204 ARG A N 1
ATOM 1515 C CA . ARG A 1 194 ? -5.742 1.092 -9.975 1.00 10.97 204 ARG A CA 1
ATOM 1516 C C . ARG A 1 194 ? -4.689 0.158 -9.376 1.00 10.66 204 ARG A C 1
ATOM 1517 O O . ARG A 1 194 ? -4.996 -0.978 -8.976 1.00 11.75 204 ARG A O 1
ATOM 1525 N N . TYR A 1 195 ? -3.457 0.634 -9.281 1.00 9.63 205 TYR A N 1
ATOM 1526 C CA . TYR A 1 195 ? -2.452 -0.021 -8.460 1.00 10.39 205 TYR A CA 1
ATOM 1527 C C . TYR A 1 195 ? -2.044 0.913 -7.369 1.00 10.19 205 TYR A C 1
ATOM 1528 O O . TYR A 1 195 ? -2.053 2.141 -7.528 1.00 11.36 205 TYR A O 1
ATOM 1537 N N . ASN A 1 196 ? -1.645 0.359 -6.246 1.00 10.63 206 ASN A N 1
ATOM 1538 C CA A ASN A 1 196 ? -0.961 1.175 -5.240 0.50 10.58 206 ASN A CA 1
ATOM 1539 C CA B ASN A 1 196 ? -0.988 1.141 -5.218 0.50 10.44 206 ASN A CA 1
ATOM 1540 C C . ASN A 1 196 ? 0.200 0.385 -4.672 1.00 10.57 206 ASN A C 1
ATOM 1541 O O . ASN A 1 196 ? 0.127 -0.844 -4.472 1.00 13.39 206 ASN A O 1
ATOM 1550 N N . LEU A 1 197 ? 1.314 1.067 -4.486 1.00 9.79 207 LEU A N 1
ATOM 1551 C CA . LEU A 1 197 ? 2.509 0.529 -3.851 1.00 10.10 207 LEU A CA 1
ATOM 1552 C C . LEU A 1 197 ? 2.548 1.035 -2.431 1.00 10.51 207 LEU A C 1
ATOM 1553 O O . LEU A 1 197 ? 2.370 2.255 -2.220 1.00 12.89 207 LEU A O 1
ATOM 1558 N N . THR A 1 198 ? 2.758 0.182 -1.444 1.00 10.54 208 THR A N 1
ATOM 1559 C CA . THR A 1 198 ? 3.021 0.650 -0.095 1.00 10.82 208 THR A CA 1
ATOM 1560 C C . THR A 1 198 ? 4.342 0.094 0.399 1.00 10.73 208 THR A C 1
ATOM 1561 O O . THR A 1 198 ? 4.528 -1.117 0.559 1.00 11.80 208 THR A O 1
ATOM 1565 N N . PHE A 1 199 ? 5.281 0.995 0.607 1.00 10.61 209 PHE A N 1
ATOM 1566 C CA . PHE A 1 199 ? 6.608 0.691 1.073 1.00 10.81 209 PHE A CA 1
ATOM 1567 C C . PHE A 1 199 ? 6.646 0.694 2.585 1.00 12.10 209 PHE A C 1
ATOM 1568 O O . PHE A 1 199 ? 6.190 1.652 3.223 1.00 12.67 209 PHE A O 1
ATOM 1576 N N . ARG A 1 200 ? 7.222 -0.362 3.158 1.00 13.13 210 ARG A N 1
ATOM 1577 C CA . ARG A 1 200 ? 7.297 -0.548 4.606 1.00 13.81 210 ARG A CA 1
ATOM 1578 C C . ARG A 1 200 ? 8.695 -0.995 5.025 1.00 15.28 210 ARG A C 1
ATOM 1579 O O . ARG A 1 200 ? 9.407 -1.665 4.247 1.00 15.59 210 ARG A O 1
ATOM 1587 N N . GLN A 1 201 ? 9.083 -0.616 6.241 1.00 14.95 211 GLN A N 1
ATOM 1588 C CA . GLN A 1 201 ? 10.196 -1.221 6.950 1.00 15.66 211 GLN A CA 1
ATOM 1589 C C . GLN A 1 201 ? 9.600 -2.308 7.810 1.00 20.02 211 GLN A C 1
ATOM 1590 O O . GLN A 1 201 ? 8.974 -2.031 8.842 1.00 21.57 211 GLN A O 1
ATOM 1596 N N . ALA A 1 202 ? 9.762 -3.545 7.360 1.00 19.79 212 ALA A N 1
ATOM 1597 C CA . ALA A 1 202 ? 9.103 -4.683 7.976 1.00 23.03 212 ALA A CA 1
ATOM 1598 C C . ALA A 1 202 ? 10.075 -5.522 8.782 1.00 22.11 212 ALA A C 1
ATOM 1599 O O . ALA A 1 202 ? 9.661 -6.254 9.678 1.00 28.17 212 ALA A O 1
ATOM 1601 N N . GLY A 1 203 ? 11.362 -5.412 8.464 1.00 22.67 213 GLY A N 1
ATOM 1602 C CA . GLY A 1 203 ? 12.384 -6.139 9.187 1.00 25.81 213 GLY A CA 1
ATOM 1603 C C . GLY A 1 203 ? 12.810 -5.412 10.451 1.00 30.07 213 GLY A C 1
ATOM 1604 O O . GLY A 1 203 ? 12.676 -4.191 10.555 1.00 38.18 213 GLY A O 1
ATOM 1605 N N . LYS A 1 204 ? 13.305 -6.170 11.419 1.00 33.98 214 LYS A N 1
ATOM 1606 C CA . LYS A 1 204 ? 13.795 -5.597 12.666 1.00 42.43 214 LYS A CA 1
ATOM 1607 C C . LYS A 1 204 ? 15.219 -5.074 12.497 1.00 41.60 214 LYS A C 1
ATOM 1608 O O . LYS A 1 204 ? 15.436 -3.864 12.389 1.00 44.47 214 LYS A O 1
#

Radius of gyration: 15.5 Å; Cα contacts (8 Å, |Δi|>4): 528; chains: 1; bounding box: 32×41×38 Å

B-factor: mean 21.69, std 9.29, range [9.29, 56.85]